Protein AF-0000000074453594 (afdb_homodimer)

Foldseek 3Di:
DDPPPPVPPPDDPPDPPPVPPPVPPPPCPVPPCDPVVVVVLVVLLVLLQQLCVVQVHDVVLSVQLSVLLVVCCVPPNVPPDDSLLLSLLSSVVSCVVVVNDDDNLSSLQSSVCVVCVPDDTDDPDPVSVVSSVSSVVSNVVSVVVVVPCPPCPPPPPPPVVPVVVVD/DPPPPPVPCPPDPPPPPDVPPPVPDPPCPVPVVCVVVVVVLVVLLVLLQQLCVVQVHDVVLSVQLSVLLVVCCVPPNVPPDDSLLLSLLSSVVSCVVVVNDDDNLSSLQSSVCVVCVPDPTDDPDPVSVVSSVSSVVSNVVSVVVVVPCPPPPDDDPPPVVPVVVVD

Nearest PDB structures (foldseek):
  2ivx-assembly2_B  TM=9.321E-01  e=6.350E-06  Homo sapiens
  4or5-assembly1_B  TM=9.165E-01  e=1.309E-05  Homo sapiens
  3tnh-assembly1_B  TM=8.528E-01  e=1.243E-05  Homo sapiens
  6z45-assembly1_B  TM=9.083E-01  e=5.285E-05  Homo sapiens
  3tni-assembly1_B  TM=8.107E-01  e=2.085E-05  Homo sapiens

InterPro domains:
  IPR006671 Cyclin, N-terminal [PF00134] (25-150)
  IPR013763 Cyclin-like domain [SM00385] (46-144)
  IPR036915 Cyclin-like superfamily [SSF47954] (16-150)
  IPR043198 Cyclin/Cyclin-like subunit Ssn8 [PTHR10026] (39-158)
  IPR048055 Cyclin-Q, first cyclin box [cd20534] (44-149)

Organism: Stylophora pistillata (NCBI:txid50429)

Secondary structure (DSSP, 8-state):
---------------SSHHHHTTSS-S-------HHHHHHHHHHHHHHHHHHHHTT--HHHHHHHHHHHHHHIIIIITTTS-HHHHHHHHHHHHHHHTT----HHHHHHHHHHHH-TTS----TTHHHHHHHHHHHHHHHHHHHHHHH---TTS--TTHHHHHHHH-/-----------------TTSSSS-------TTHHHHHHHHHHHHHHHHHHHHHHTT--HHHHHHHHHHHHHHIIIIITTTS-HHHHHHHHHHHHHHHTT----HHHHHHHHHHHH-TTS----TTHHHHHHHHHHHHHHHHHHHHHHH-----S--TTHHHHHHHH-

pLDDT: mean 70.33, std 28.23, range [23.72, 98.44]

Sequence (334 aa):
MDHKVAATSKNLDVDKLDCEEKVKSGPNVKVVKSKTTHKNDTNITKFIMKAGHRLKLPPVTCASACVLYHRLHKQYFQSEHDPNLVATAALYLASKIEESPCKLRDVINVSYRLLHNDRPPLEVGSLYWELHDSVANCELMILRALQFQVTFDSPHKVVGRKMFSYFMDHKVAATSKNLDVDKLDCEEKVKSGPNVKVVKSKTTHKNDTNITKFIMKAGHRLKLPPVTCASACVLYHRLHKQYFQSEHDPNLVATAALYLASKIEESPCKLRDVINVSYRLLHNDRPPLEVGSLYWELHDSVANCELMILRALQFQVTFDSPHKVVGRKMFSYF

Radius of gyration: 26.41 Å; Cα contacts (8 Å, |Δi|>4): 262; chains: 2; bounding box: 47×115×86 Å

Solvent-accessible surface area (backbone atoms only — not comparable to full-atom values): 20054 Å² total; per-residue (Å²): 141,83,79,74,79,77,78,77,87,74,76,90,74,78,78,82,61,69,74,64,58,77,74,52,83,63,75,85,65,62,81,53,85,45,75,58,58,58,45,49,53,49,50,49,43,47,49,46,47,50,43,29,54,76,67,66,48,58,66,62,34,36,29,47,13,43,34,52,33,60,62,41,34,74,74,73,32,73,84,77,50,63,64,66,52,50,43,51,17,26,41,55,50,22,23,60,74,63,70,41,91,75,55,70,68,55,54,52,48,49,48,48,40,73,76,36,71,89,49,78,80,84,55,97,44,74,63,41,54,51,50,50,52,50,31,53,51,43,36,51,50,51,53,52,53,56,72,63,57,66,70,75,67,78,62,71,82,55,61,76,56,53,60,55,64,72,99,137,82,79,72,78,74,78,77,81,77,76,92,75,79,82,81,64,76,82,66,60,80,82,60,87,64,79,83,71,65,79,64,67,58,58,56,54,47,46,51,53,48,51,51,43,47,50,46,46,52,43,27,54,76,66,67,49,58,66,63,35,36,30,47,12,44,34,53,33,59,63,40,35,76,75,73,32,74,84,77,52,60,65,64,52,48,43,52,16,26,42,55,49,23,23,60,75,63,68,43,93,76,56,68,68,56,55,51,49,50,49,49,40,71,77,36,70,89,50,78,79,86,55,95,45,76,63,41,54,52,50,50,50,50,31,53,51,43,35,51,50,50,53,51,53,57,70,62,56,68,70,79,66,83,64,73,86,55,62,76,58,52,60,56,64,72,101

Structure (mmCIF, N/CA/C/O backbone):
data_AF-0000000074453594-model_v1
#
loop_
_entity.id
_entity.type
_entity.pdbx_description
1 polymer 'Cyclin-related protein FAM58A'
#
loop_
_atom_site.group_PDB
_atom_site.id
_atom_site.type_symbol
_atom_site.label_atom_id
_atom_site.label_alt_id
_atom_site.label_comp_id
_atom_site.label_asym_id
_atom_site.label_entity_id
_atom_site.label_seq_id
_atom_site.pdbx_PDB_ins_code
_atom_site.Cartn_x
_atom_site.Cartn_y
_atom_site.Cartn_z
_atom_site.occupancy
_atom_site.B_iso_or_equiv
_atom_site.auth_seq_id
_atom_site.auth_comp_id
_atom_site.auth_asym_id
_atom_site.auth_atom_id
_atom_site.pdbx_PDB_model_num
ATOM 1 N N . MET A 1 1 ? -5.469 40.281 60.75 1 25.75 1 MET A N 1
ATOM 2 C CA . MET A 1 1 ? -4.375 39.312 60.688 1 25.75 1 MET A CA 1
ATOM 3 C C . MET A 1 1 ? -4.531 38.406 59.469 1 25.75 1 MET A C 1
ATOM 5 O O . MET A 1 1 ? -5.438 37.562 59.406 1 25.75 1 MET A O 1
ATOM 9 N N . ASP A 1 2 ? -4.324 38.812 58.219 1 28.12 2 ASP A N 1
ATOM 10 C CA . ASP A 1 2 ? -4.691 38.656 56.812 1 28.12 2 ASP A CA 1
ATOM 11 C C . ASP A 1 2 ? -3.916 37.531 56.156 1 28.12 2 ASP A C 1
ATOM 13 O O . ASP A 1 2 ? -2.688 37.594 56.062 1 28.12 2 ASP A O 1
ATOM 17 N N . HIS A 1 3 ? -4.316 36.25 56.438 1 24.55 3 HIS A N 1
ATOM 18 C CA . HIS A 1 3 ? -3.678 35 56.125 1 24.55 3 HIS A CA 1
ATOM 19 C C . HIS A 1 3 ? -3.547 34.781 54.625 1 24.55 3 HIS A C 1
ATOM 21 O O . HIS A 1 3 ? -4.551 34.625 53.938 1 24.55 3 HIS A O 1
ATOM 27 N N . LYS A 1 4 ? -2.629 35.438 54.031 1 28.25 4 LYS A N 1
ATOM 28 C CA . LYS A 1 4 ? -2.273 35.375 52.625 1 28.25 4 LYS A CA 1
ATOM 29 C C . LYS A 1 4 ? -1.981 33.938 52.188 1 28.25 4 LYS A C 1
ATOM 31 O O . LYS A 1 4 ? -1.075 33.312 52.719 1 28.25 4 LYS A O 1
ATOM 36 N N . VAL A 1 5 ? -2.947 33.156 51.719 1 28.44 5 VAL A N 1
ATOM 37 C CA . VAL A 1 5 ? -2.947 31.781 51.188 1 28.44 5 VAL A CA 1
ATOM 38 C C . VAL A 1 5 ? -1.947 31.656 50.062 1 28.44 5 VAL A C 1
ATOM 40 O O . VAL A 1 5 ? -2.135 32.25 49 1 28.44 5 VAL A O 1
ATOM 43 N N . ALA A 1 6 ? -0.726 31.812 50.188 1 27.98 6 ALA A N 1
ATOM 44 C CA . ALA A 1 6 ? 0.331 31.703 49.188 1 27.98 6 ALA A CA 1
ATOM 45 C C . ALA A 1 6 ? 0.307 30.328 48.531 1 27.98 6 ALA A C 1
ATOM 47 O O . ALA A 1 6 ? 0.637 29.328 49.156 1 27.98 6 ALA A O 1
ATOM 48 N N . ALA A 1 7 ? -0.774 29.938 47.844 1 27.94 7 ALA A N 1
ATOM 49 C CA . ALA A 1 7 ? -0.938 28.672 47.156 1 27.94 7 ALA A CA 1
ATOM 50 C C . ALA A 1 7 ? 0.265 28.375 46.281 1 27.94 7 ALA A C 1
ATOM 52 O O . ALA A 1 7 ? 0.557 29.125 45.344 1 27.94 7 ALA A O 1
ATOM 53 N N . THR A 1 8 ? 1.386 27.828 46.688 1 25.38 8 THR A N 1
ATOM 54 C CA . THR A 1 8 ? 2.641 27.328 46.125 1 25.38 8 THR A CA 1
ATOM 55 C C . THR A 1 8 ? 2.379 26.406 44.938 1 25.38 8 THR A C 1
ATOM 57 O O . THR A 1 8 ? 1.671 25.406 45.062 1 25.38 8 THR A O 1
ATOM 60 N N . SER A 1 9 ? 2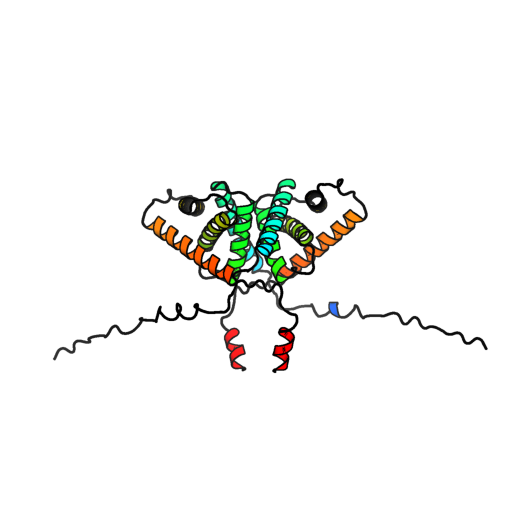.361 26.891 43.719 1 25.44 9 SER A N 1
ATOM 61 C CA . SER A 1 9 ? 2.178 26.312 42.406 1 25.44 9 SER A CA 1
ATOM 62 C C . SER A 1 9 ? 3.174 25.188 42.125 1 25.44 9 SER A C 1
ATOM 64 O O . SER A 1 9 ? 4.246 25.422 41.562 1 25.44 9 SER A O 1
ATOM 66 N N . LYS A 1 10 ? 3.533 24.203 42.938 1 25.14 10 LYS A N 1
ATOM 67 C CA . LYS A 1 10 ? 4.512 23.109 42.938 1 25.14 10 LYS A CA 1
ATOM 68 C C . LYS A 1 10 ? 4.473 22.328 41.625 1 25.14 10 LYS A C 1
ATOM 70 O O . LYS A 1 10 ? 5.387 21.562 41.344 1 25.14 10 LYS A O 1
ATOM 75 N N . ASN A 1 11 ? 3.369 21.859 41.156 1 23.72 11 ASN A N 1
ATOM 76 C CA . ASN A 1 11 ? 3.238 20.453 40.781 1 23.72 11 ASN A CA 1
ATOM 77 C C . ASN A 1 11 ? 4.047 20.156 39.5 1 23.72 11 ASN A C 1
ATOM 79 O O . ASN A 1 11 ? 4.68 19.094 39.406 1 23.72 11 ASN A O 1
ATOM 83 N N . LEU A 1 12 ? 3.688 20.531 38.156 1 25.12 12 LEU A N 1
ATOM 84 C CA . LEU A 1 12 ? 3.623 19.656 37 1 25.12 12 LEU A CA 1
ATOM 85 C C . LEU A 1 12 ? 4.992 19.547 36.344 1 25.12 12 LEU A C 1
ATOM 87 O O . LEU A 1 12 ? 5.176 19.969 35.188 1 25.12 12 LEU A O 1
ATOM 91 N N . ASP A 1 13 ? 6.129 19.719 36.844 1 27.2 13 ASP A N 1
ATOM 92 C CA . ASP A 1 13 ? 7.523 19.672 36.406 1 27.2 13 ASP A CA 1
ATOM 93 C C . ASP A 1 13 ? 7.895 18.281 35.906 1 27.2 13 ASP A C 1
ATOM 95 O O . ASP A 1 13 ? 8.641 17.547 36.531 1 27.2 13 ASP A O 1
ATOM 99 N N . VAL A 1 14 ? 7.016 17.469 35.469 1 28.3 14 VAL A N 1
ATOM 100 C CA . VAL A 1 14 ? 7.375 16.109 35.062 1 28.3 14 VAL A CA 1
ATOM 101 C C . VAL A 1 14 ? 8.562 16.156 34.094 1 28.3 14 VAL A C 1
ATOM 103 O O . VAL A 1 14 ? 8.602 16.984 33.188 1 28.3 14 VAL A O 1
ATOM 106 N N . ASP A 1 15 ? 9.734 15.578 34.344 1 28.08 15 ASP A N 1
ATOM 107 C CA . ASP A 1 15 ? 11.141 15.461 34 1 28.08 15 ASP A CA 1
ATOM 108 C C . ASP A 1 15 ? 11.305 15.078 32.531 1 28.08 15 ASP A C 1
ATOM 110 O O . ASP A 1 15 ? 10.961 13.969 32.125 1 28.08 15 ASP A O 1
ATOM 114 N N . LYS A 1 16 ? 11.312 15.812 31.422 1 29.95 16 LYS A N 1
ATOM 115 C CA . LYS A 1 16 ? 11.789 15.906 30.047 1 29.95 16 LYS A CA 1
ATOM 116 C C . LYS A 1 16 ? 13.141 15.227 29.891 1 29.95 16 LYS A C 1
ATOM 118 O O . LYS A 1 16 ? 13.633 15.062 28.766 1 29.95 16 LYS A O 1
ATOM 123 N N . LEU A 1 17 ? 14.047 15.102 30.891 1 27.55 17 LEU A N 1
ATOM 124 C CA . LEU A 1 17 ? 15.461 14.758 30.891 1 27.55 17 LEU A CA 1
ATOM 125 C C . LEU A 1 17 ? 15.664 13.297 30.5 1 27.55 17 LEU A C 1
ATOM 127 O O . LEU A 1 17 ? 16.641 12.969 29.812 1 27.55 17 LEU A O 1
ATOM 131 N N . ASP A 1 18 ? 14.984 12.43 31.156 1 28.56 18 ASP A N 1
ATOM 132 C CA . ASP A 1 18 ? 15.438 11.039 31.156 1 28.56 18 ASP A CA 1
ATOM 133 C C . ASP A 1 18 ? 15.242 10.391 29.797 1 28.56 18 ASP A C 1
ATOM 135 O O . ASP A 1 18 ? 15.641 9.242 29.578 1 28.56 18 ASP A O 1
ATOM 139 N N . CYS A 1 19 ? 14.359 10.906 29 1 27.52 19 CYS A N 1
ATOM 140 C CA . CYS A 1 19 ? 14.219 10.195 27.734 1 27.52 19 CYS A CA 1
ATOM 141 C C . CYS A 1 19 ? 15.477 10.336 26.875 1 27.52 19 CYS A C 1
ATOM 143 O O . CYS A 1 19 ? 15.633 9.656 25.859 1 27.52 19 CYS A O 1
ATOM 145 N N . GLU A 1 20 ? 16.328 11.359 26.953 1 28.39 20 GLU A N 1
ATOM 146 C CA . GLU A 1 20 ? 17.531 11.609 26.172 1 28.39 20 GLU A CA 1
ATOM 147 C C . GLU A 1 20 ? 18.609 10.562 26.469 1 28.39 20 GLU A C 1
ATOM 149 O O . GLU A 1 20 ? 19.406 10.227 25.609 1 28.39 20 GLU A O 1
ATOM 154 N N . GLU A 1 21 ? 18.891 10.32 27.719 1 27.86 21 GLU A N 1
ATOM 155 C CA . GLU A 1 21 ? 20.125 9.641 28.078 1 27.86 21 GLU A CA 1
ATOM 156 C C . GLU A 1 21 ? 20.156 8.219 27.516 1 27.86 21 GLU A C 1
ATOM 158 O O . GLU A 1 21 ? 21.203 7.75 27.062 1 27.86 21 GLU A O 1
ATOM 163 N N . LYS A 1 22 ? 19.234 7.43 28.016 1 29.28 22 LYS A N 1
ATOM 164 C CA . LYS A 1 22 ? 19.438 6 27.781 1 29.28 22 LYS A CA 1
ATOM 165 C C . LYS A 1 22 ? 19.312 5.652 26.312 1 29.28 22 LYS A C 1
ATOM 167 O O . LYS A 1 22 ? 19.375 4.477 25.938 1 29.28 22 LYS A O 1
ATOM 172 N N . VAL A 1 23 ? 18.766 6.41 25.5 1 32.22 23 VAL A N 1
ATOM 173 C CA . VAL A 1 23 ? 18.766 6.094 24.078 1 32.22 23 VAL A CA 1
ATOM 174 C C . VAL A 1 23 ? 20.203 6.191 23.547 1 32.22 23 VAL A C 1
ATOM 176 O O . VAL A 1 23 ? 20.406 6.203 22.328 1 32.22 23 VAL A O 1
ATOM 179 N N . LYS A 1 24 ? 21.203 6.508 24.312 1 28.67 24 LYS A N 1
ATOM 180 C CA . LYS A 1 24 ? 22.625 6.555 23.938 1 28.67 24 LYS A CA 1
ATOM 181 C C . LYS A 1 24 ? 23.062 5.234 23.312 1 28.67 24 LYS A C 1
ATOM 183 O O . LYS A 1 24 ? 22.25 4.332 23.109 1 28.67 24 LYS A O 1
ATOM 188 N N . SER A 1 25 ? 24.062 4.387 24.094 1 29.47 25 SER A N 1
ATOM 189 C CA . SER A 1 25 ? 25.062 3.434 23.62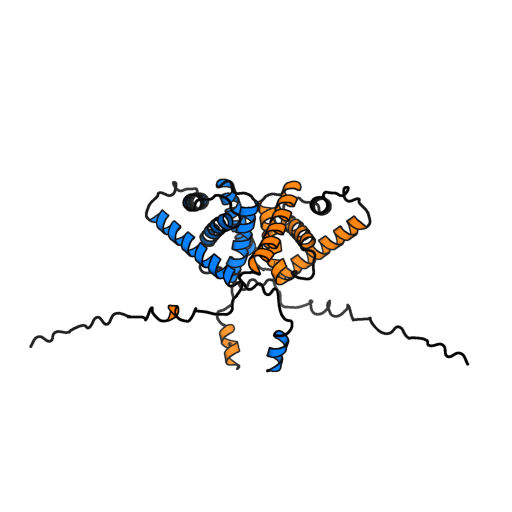5 1 29.47 25 SER A CA 1
ATOM 190 C C . SER A 1 25 ? 24.406 2.17 23.078 1 29.47 25 SER A C 1
ATOM 192 O O . SER A 1 25 ? 25.016 1.1 23.078 1 29.47 25 SER A O 1
ATOM 194 N N . GLY A 1 26 ? 23.234 2.012 23.094 1 30.27 26 GLY A N 1
ATOM 195 C CA . GLY A 1 26 ? 22.891 0.617 22.859 1 30.27 26 GLY A CA 1
ATOM 196 C C . GLY A 1 26 ? 23.578 0.026 21.641 1 30.27 26 GLY A C 1
ATOM 197 O O . GLY A 1 26 ? 24.141 0.755 20.828 1 30.27 26 GLY A O 1
ATOM 198 N N . PRO A 1 27 ? 23.766 -1.433 21.703 1 30.08 27 PRO A N 1
ATOM 199 C CA . PRO A 1 27 ? 24.578 -2.098 20.672 1 30.08 27 PRO A CA 1
ATOM 200 C C . PRO A 1 27 ? 24.438 -1.445 19.297 1 30.08 27 PRO A C 1
ATOM 202 O O . PRO A 1 27 ? 23.469 -0.738 19.031 1 30.08 27 PRO A O 1
ATOM 205 N N . ASN A 1 28 ? 25.609 -1.413 18.547 1 30.91 28 ASN A N 1
ATOM 206 C CA . ASN A 1 28 ? 25.844 -1.112 17.141 1 30.91 28 ASN A CA 1
ATOM 207 C C . ASN A 1 28 ? 24.609 -1.437 16.297 1 30.91 28 ASN A C 1
ATOM 209 O O . ASN A 1 28 ? 24.406 -2.588 15.906 1 30.91 28 ASN A O 1
ATOM 213 N N . VAL A 1 29 ? 23.516 -1.114 16.875 1 30.86 29 VAL A N 1
ATOM 214 C CA . VAL A 1 29 ? 22.375 -1.429 16.016 1 30.86 29 VAL A CA 1
ATOM 215 C C . VAL A 1 29 ? 22.656 -0.941 14.594 1 30.86 29 VAL A C 1
ATOM 217 O O . VAL A 1 29 ? 22.656 0.265 14.336 1 30.86 29 VAL A O 1
ATOM 220 N N . LYS A 1 30 ? 23.75 -1.406 14.078 1 32.53 30 LYS A N 1
ATOM 221 C CA . LYS A 1 30 ? 23.906 -1.2 12.641 1 32.53 30 LYS A CA 1
ATOM 222 C C . LYS A 1 30 ? 22.547 -1.093 11.953 1 32.53 30 LYS A C 1
ATOM 224 O O . LYS A 1 30 ? 21.75 -2.031 11.992 1 32.53 30 LYS A O 1
ATOM 229 N N . VAL A 1 31 ? 21.781 -0.078 12.156 1 35.16 31 VAL A N 1
ATOM 230 C CA . VAL A 1 31 ? 20.734 0.366 11.234 1 35.16 31 VAL A CA 1
ATOM 231 C C . VAL A 1 31 ? 20.984 -0.234 9.852 1 35.16 31 VAL A C 1
ATOM 233 O O . VAL A 1 31 ? 21.516 0.437 8.961 1 35.16 31 VAL A O 1
ATOM 236 N N . VAL A 1 32 ? 21.734 -1.238 9.875 1 33.12 32 VAL A N 1
ATOM 237 C CA . VAL A 1 32 ? 21.953 -2.031 8.664 1 33.12 32 VAL A CA 1
ATOM 238 C C . VAL A 1 32 ? 20.609 -2.504 8.117 1 33.12 32 VAL A C 1
ATOM 240 O O . VAL A 1 32 ? 20.5 -3.611 7.59 1 33.12 32 VAL A O 1
ATOM 243 N N . LYS A 1 33 ? 19.609 -2.51 8.953 1 41.34 33 LYS A N 1
ATOM 244 C CA . LYS A 1 33 ? 18.312 -3.025 8.523 1 41.34 33 LYS A CA 1
ATOM 245 C C . LYS A 1 33 ? 18.047 -2.695 7.055 1 41.34 33 LYS A C 1
ATOM 247 O O . LYS A 1 33 ? 17.969 -1.523 6.68 1 41.34 33 LYS A O 1
ATOM 252 N N . SER A 1 34 ? 18.484 -3.641 5.969 1 45.31 34 SER A N 1
ATOM 253 C CA . SER A 1 34 ? 19.344 -4.129 4.887 1 45.31 34 SER A CA 1
ATOM 254 C C . SER A 1 34 ? 18.875 -3.6 3.535 1 45.31 34 SER A C 1
ATOM 256 O O . SER A 1 34 ? 17.672 -3.494 3.283 1 45.31 34 SER A O 1
ATOM 258 N N . LYS A 1 35 ? 19.266 -2.633 3.002 1 51.09 35 LYS A N 1
ATOM 259 C CA . LYS A 1 35 ? 19.156 -2.217 1.607 1 51.09 35 LYS A CA 1
ATOM 260 C C . LYS A 1 35 ? 18.516 -3.307 0.756 1 51.09 35 LYS A C 1
ATOM 262 O O . LYS A 1 35 ? 17.734 -3.012 -0.154 1 51.09 35 LYS A O 1
ATOM 267 N N . THR A 1 36 ? 18.641 -4.52 1.363 1 57.81 36 THR A N 1
ATOM 268 C CA . THR A 1 36 ? 18.156 -5.617 0.533 1 57.81 36 THR A CA 1
ATOM 269 C C . THR A 1 36 ? 16.656 -5.828 0.72 1 57.81 36 THR A C 1
ATOM 271 O O . THR A 1 36 ? 15.938 -6.059 -0.25 1 57.81 36 THR A O 1
ATOM 274 N N . THR A 1 37 ? 16.172 -5.684 1.998 1 63.31 37 THR A N 1
ATOM 275 C CA . THR A 1 37 ? 14.742 -5.898 2.223 1 63.31 37 THR A CA 1
ATOM 276 C C . THR A 1 37 ? 13.922 -4.781 1.588 1 63.31 37 THR A C 1
ATOM 278 O O . THR A 1 37 ? 12.898 -5.039 0.953 1 63.31 37 THR A O 1
ATOM 281 N N . HIS A 1 38 ? 14.422 -3.633 1.82 1 67.44 38 HIS A N 1
ATOM 282 C CA . HIS A 1 38 ? 13.727 -2.51 1.205 1 67.44 38 HIS A CA 1
ATOM 283 C C . HIS A 1 38 ? 13.742 -2.617 -0.316 1 67.44 38 HIS A C 1
ATOM 285 O O . HIS A 1 38 ? 12.75 -2.301 -0.976 1 67.44 38 HIS A O 1
ATOM 291 N N . LYS A 1 39 ? 14.812 -3.152 -0.774 1 72.31 39 LYS A N 1
ATOM 292 C CA . LYS A 1 39 ? 14.914 -3.322 -2.221 1 72.31 39 LYS A CA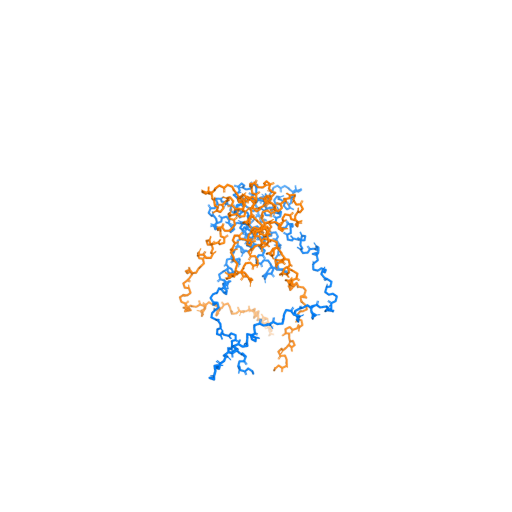 1
ATOM 293 C C . LYS A 1 39 ? 13.922 -4.363 -2.723 1 72.31 39 LYS A C 1
ATOM 295 O O . LYS A 1 39 ? 13.289 -4.176 -3.768 1 72.31 39 LYS A O 1
ATOM 300 N N . ASN A 1 40 ? 13.781 -5.395 -1.915 1 77 40 ASN A N 1
ATOM 301 C CA . ASN A 1 40 ? 12.828 -6.43 -2.299 1 77 40 ASN A CA 1
ATOM 302 C C . ASN A 1 40 ? 11.391 -5.91 -2.252 1 77 40 ASN A C 1
ATOM 304 O O . ASN A 1 40 ? 10.602 -6.176 -3.16 1 77 40 ASN A O 1
ATOM 308 N N . ASP A 1 41 ? 11.148 -5.137 -1.215 1 81.38 41 ASP A N 1
ATOM 309 C CA . ASP A 1 41 ? 9.82 -4.562 -1.071 1 81.38 41 ASP A CA 1
ATOM 310 C C . ASP A 1 41 ? 9.5 -3.615 -2.227 1 81.38 41 ASP A C 1
ATOM 312 O O . ASP A 1 41 ? 8.391 -3.639 -2.768 1 81.38 41 ASP A O 1
ATOM 316 N N . THR A 1 42 ? 10.531 -2.92 -2.584 1 86.19 42 THR A N 1
ATOM 317 C CA . THR A 1 42 ? 10.344 -1.984 -3.686 1 86.19 42 THR A CA 1
ATOM 318 C C . THR A 1 42 ? 10.133 -2.732 -5 1 86.19 42 THR A C 1
ATOM 320 O O . THR A 1 42 ? 9.305 -2.332 -5.824 1 86.19 42 THR A O 1
ATOM 323 N N . ASN A 1 43 ? 10.852 -3.793 -5.156 1 91.81 43 ASN A N 1
ATOM 324 C CA . ASN A 1 43 ? 10.719 -4.582 -6.375 1 91.81 43 ASN A CA 1
ATOM 325 C C . ASN A 1 43 ? 9.32 -5.18 -6.504 1 91.81 43 ASN A C 1
ATOM 327 O O . ASN A 1 43 ? 8.75 -5.191 -7.594 1 91.81 43 ASN A O 1
ATOM 331 N N . ILE A 1 44 ? 8.805 -5.59 -5.422 1 94.25 44 ILE A N 1
ATOM 332 C CA . ILE A 1 44 ? 7.473 -6.184 -5.441 1 94.25 44 ILE A CA 1
ATOM 333 C C . ILE A 1 44 ? 6.43 -5.102 -5.707 1 94.25 44 ILE A C 1
ATOM 335 O O . ILE A 1 44 ? 5.484 -5.316 -6.473 1 94.25 44 ILE A O 1
ATOM 339 N N . THR A 1 45 ? 6.617 -3.994 -5.113 1 95.5 45 THR A N 1
ATOM 340 C CA . THR A 1 45 ? 5.711 -2.877 -5.359 1 95.5 45 THR A CA 1
ATOM 341 C C . THR A 1 45 ? 5.711 -2.496 -6.836 1 95.5 45 THR A C 1
ATOM 343 O O . THR A 1 45 ? 4.648 -2.318 -7.434 1 95.5 45 THR A O 1
ATOM 346 N N . LYS A 1 46 ? 6.855 -2.412 -7.395 1 96.12 46 LYS A N 1
ATOM 347 C CA . LYS A 1 46 ? 6.969 -2.09 -8.812 1 96.12 46 LYS A CA 1
ATOM 348 C C . LYS A 1 46 ? 6.305 -3.16 -9.672 1 96.12 46 LYS A C 1
ATOM 350 O O . LYS A 1 46 ? 5.648 -2.844 -10.672 1 96.12 46 LYS A O 1
ATOM 355 N N . PHE A 1 47 ? 6.523 -4.387 -9.281 1 97.19 47 PHE A N 1
ATOM 356 C CA . PHE A 1 47 ? 5.91 -5.508 -9.977 1 97.19 47 PHE A CA 1
ATOM 357 C C . PHE A 1 47 ? 4.391 -5.383 -9.969 1 97.19 47 PHE A C 1
ATOM 359 O O . PHE A 1 47 ? 3.748 -5.484 -11.016 1 97.19 47 PHE A O 1
ATOM 366 N N . ILE A 1 48 ? 3.791 -5.105 -8.82 1 98.44 48 ILE A N 1
ATOM 367 C CA . ILE A 1 48 ? 2.344 -4.996 -8.672 1 98.44 48 ILE A CA 1
ATOM 368 C C . ILE A 1 48 ? 1.831 -3.811 -9.484 1 98.44 48 ILE A C 1
ATOM 370 O O . ILE A 1 48 ? 0.824 -3.924 -10.188 1 98.44 48 ILE A O 1
ATOM 374 N N . MET A 1 49 ? 2.57 -2.756 -9.398 1 97.69 49 MET A N 1
ATOM 375 C CA . MET A 1 49 ? 2.145 -1.549 -10.102 1 97.69 49 MET A CA 1
ATOM 376 C C . MET A 1 49 ? 2.193 -1.757 -11.609 1 97.69 49 MET A C 1
ATOM 378 O O . MET A 1 49 ? 1.284 -1.334 -12.328 1 97.69 49 MET A O 1
ATOM 382 N N . LYS A 1 50 ? 3.197 -2.396 -12.117 1 97.44 50 LYS A N 1
ATOM 383 C CA . LYS A 1 50 ? 3.324 -2.686 -13.539 1 97.44 50 LYS A CA 1
ATOM 384 C C . LYS A 1 50 ? 2.229 -3.641 -14.008 1 97.44 50 LYS A C 1
ATOM 386 O O . LYS A 1 50 ? 1.604 -3.418 -15.047 1 97.44 50 LYS A O 1
ATOM 391 N N . ALA A 1 51 ? 2.025 -4.664 -13.281 1 98.25 51 ALA A N 1
ATOM 392 C CA . ALA A 1 51 ? 0.986 -5.633 -13.617 1 98.25 51 ALA A CA 1
ATOM 393 C C . ALA A 1 51 ? -0.39 -4.977 -13.648 1 98.25 51 ALA A C 1
ATOM 395 O O . ALA A 1 51 ? -1.153 -5.164 -14.602 1 98.25 51 ALA A O 1
ATOM 396 N N . GLY A 1 52 ? -0.677 -4.254 -12.57 1 98.25 52 GLY A N 1
ATOM 397 C CA . GLY A 1 52 ? -1.947 -3.547 -12.516 1 98.25 52 GLY A CA 1
ATOM 398 C C . GLY A 1 52 ? -2.152 -2.594 -13.68 1 98.25 52 GLY A C 1
ATOM 399 O O . GLY A 1 52 ? -3.26 -2.479 -14.203 1 98.25 52 GLY A O 1
ATOM 400 N N . HIS A 1 53 ? -1.093 -1.918 -13.969 1 97.25 53 HIS A N 1
ATOM 401 C CA . HIS A 1 53 ? -1.148 -1 -15.102 1 97.25 53 HIS A CA 1
ATOM 402 C C . HIS A 1 53 ? -1.481 -1.739 -16.391 1 97.25 53 HIS A C 1
ATOM 404 O O . HIS A 1 53 ? -2.326 -1.288 -17.172 1 97.25 53 HIS A O 1
ATOM 410 N N . ARG A 1 54 ? -0.89 -2.844 -16.688 1 97.12 54 ARG A N 1
ATOM 411 C CA . ARG A 1 54 ? -1.131 -3.641 -17.891 1 97.12 54 ARG A CA 1
ATOM 412 C C . ARG A 1 54 ? -2.549 -4.199 -17.906 1 97.12 54 ARG A C 1
ATOM 414 O O . ARG A 1 54 ? -3.141 -4.387 -18.969 1 97.12 54 ARG A O 1
ATOM 421 N N . LEU A 1 55 ? -3.102 -4.465 -16.781 1 97.94 55 LEU A N 1
ATOM 422 C CA . LEU A 1 55 ? -4.453 -5 -16.641 1 97.94 55 LEU A CA 1
ATOM 423 C C . LEU A 1 55 ? -5.484 -3.879 -16.641 1 97.94 55 LEU A C 1
ATOM 425 O O . LEU A 1 55 ? -6.688 -4.137 -16.562 1 97.94 55 LEU A O 1
ATOM 429 N N . LYS A 1 56 ? -4.996 -2.607 -16.672 1 97.44 56 LYS A N 1
ATOM 430 C CA . LYS A 1 56 ? -5.832 -1.409 -16.672 1 97.44 56 LYS A CA 1
ATOM 431 C C . LYS A 1 56 ? -6.672 -1.32 -15.406 1 97.44 56 LYS A C 1
ATOM 433 O O . LYS A 1 56 ? -7.84 -0.928 -15.453 1 97.44 56 LYS A O 1
ATOM 438 N N . LEU A 1 57 ? -6.102 -1.685 -14.352 1 97.5 57 LEU A N 1
ATOM 439 C CA . LEU A 1 57 ? -6.785 -1.582 -13.062 1 97.5 57 LEU A CA 1
ATOM 440 C C . LEU A 1 57 ? -6.641 -0.18 -12.484 1 97.5 57 LEU A C 1
ATOM 442 O O . LEU A 1 57 ? -5.613 0.476 -12.68 1 97.5 57 LEU A O 1
ATOM 446 N N . PRO A 1 58 ? -7.66 0.231 -11.734 1 95.69 58 PRO A N 1
ATOM 447 C CA . PRO A 1 58 ? -7.527 1.525 -11.062 1 95.69 58 PRO A CA 1
ATOM 448 C C . PRO A 1 58 ? -6.344 1.572 -10.102 1 95.69 58 PRO A C 1
ATOM 450 O O . PRO A 1 58 ? -6.031 0.571 -9.453 1 95.69 58 PRO A O 1
ATOM 453 N N . PRO A 1 59 ? -5.723 2.701 -9.992 1 94.88 59 PRO A N 1
ATOM 454 C CA . PRO A 1 59 ? -4.566 2.834 -9.109 1 94.88 59 PRO A CA 1
ATOM 455 C C . PRO A 1 59 ? -4.883 2.447 -7.664 1 94.88 59 PRO A C 1
ATOM 457 O O . PRO A 1 59 ? -4.027 1.897 -6.965 1 94.88 59 PRO A O 1
ATOM 460 N N . VAL A 1 60 ? -6.09 2.764 -7.262 1 94 60 VAL A N 1
ATOM 461 C CA . VAL A 1 60 ? -6.488 2.436 -5.895 1 94 60 VAL A CA 1
ATOM 462 C C . VAL A 1 60 ? -6.422 0.926 -5.684 1 94 60 VAL A C 1
ATOM 464 O O . VAL A 1 60 ? -6.027 0.459 -4.613 1 94 60 VAL A O 1
ATOM 467 N N . THR A 1 61 ? -6.82 0.172 -6.652 1 96.44 61 THR A N 1
ATOM 468 C CA . THR A 1 61 ? -6.766 -1.284 -6.582 1 96.44 61 THR A CA 1
ATOM 469 C C . THR A 1 61 ? -5.324 -1.769 -6.465 1 96.44 61 THR A C 1
ATOM 471 O O . THR A 1 61 ? -5.027 -2.66 -5.664 1 96.44 61 THR A O 1
ATOM 474 N N . CYS A 1 62 ? -4.414 -1.159 -7.223 1 98.06 62 CYS A N 1
ATOM 475 C CA . CYS A 1 62 ? -3 -1.512 -7.18 1 98.06 62 CYS A CA 1
ATOM 476 C C . CYS A 1 62 ? -2.393 -1.171 -5.824 1 98.06 62 CYS A C 1
ATOM 478 O O . CYS A 1 62 ? -1.644 -1.968 -5.254 1 98.06 62 CYS A O 1
ATOM 480 N N . ALA A 1 63 ? -2.785 -0.011 -5.34 1 96.5 63 ALA A N 1
ATOM 481 C CA . ALA A 1 63 ? -2.312 0.395 -4.02 1 96.5 63 ALA A CA 1
ATOM 482 C C . ALA A 1 63 ? -2.801 -0.569 -2.941 1 96.5 63 ALA A C 1
ATOM 484 O O . ALA A 1 63 ? -2.039 -0.948 -2.049 1 96.5 63 ALA A O 1
ATOM 485 N N . SER A 1 64 ? -4.055 -0.977 -3.027 1 94.81 64 SER A N 1
ATOM 486 C CA . SER A 1 64 ? -4.613 -1.948 -2.094 1 94.81 64 SER A CA 1
ATOM 487 C C . SER A 1 64 ? -3.859 -3.273 -2.154 1 94.81 64 SER A C 1
ATOM 489 O O . SER A 1 64 ? -3.621 -3.906 -1.123 1 94.81 64 SER A O 1
ATOM 491 N N . ALA A 1 65 ? -3.506 -3.689 -3.324 1 96.81 65 ALA A N 1
ATOM 492 C CA . ALA A 1 65 ? -2.74 -4.922 -3.498 1 96.81 65 ALA A CA 1
ATOM 493 C C . ALA A 1 65 ? -1.391 -4.832 -2.795 1 96.81 65 ALA A C 1
ATOM 495 O O . ALA A 1 65 ? -0.961 -5.781 -2.139 1 96.81 65 ALA A O 1
ATOM 496 N N . CYS A 1 66 ? -0.743 -3.713 -2.951 1 96.12 66 CYS A N 1
ATOM 497 C CA . CYS A 1 66 ? 0.544 -3.5 -2.297 1 96.12 66 CYS A CA 1
ATOM 498 C C . CYS A 1 66 ? 0.405 -3.58 -0.782 1 96.12 66 CYS A C 1
ATOM 500 O O . CYS A 1 66 ? 1.218 -4.219 -0.113 1 96.12 66 CYS A O 1
ATOM 502 N N . VAL A 1 67 ? -0.613 -2.982 -0.292 1 91.94 67 VAL A N 1
ATOM 503 C CA . VAL A 1 67 ? -0.844 -2.992 1.148 1 91.94 67 VAL A CA 1
ATOM 504 C C . VAL A 1 67 ? -1.078 -4.422 1.626 1 91.94 67 VAL A C 1
ATOM 506 O O . VAL A 1 67 ? -0.497 -4.855 2.625 1 91.94 67 VAL A O 1
ATOM 509 N N . LEU A 1 68 ? -1.899 -5.133 0.932 1 90.88 68 LEU A N 1
ATOM 510 C CA . LEU A 1 68 ? -2.191 -6.523 1.271 1 90.88 68 LEU A CA 1
ATOM 511 C C . LEU A 1 68 ? -0.917 -7.359 1.277 1 90.88 68 LEU A C 1
ATOM 513 O O . LEU A 1 68 ? -0.67 -8.117 2.221 1 90.88 68 LEU A O 1
ATOM 517 N N . TYR A 1 69 ? -0.138 -7.234 0.305 1 93.12 69 TYR A N 1
ATOM 518 C CA . TYR A 1 69 ? 1.097 -8 0.171 1 93.12 69 TYR A CA 1
ATOM 519 C C . TYR A 1 69 ? 2.039 -7.723 1.337 1 93.12 69 TYR A C 1
ATOM 521 O O . TYR A 1 69 ? 2.52 -8.656 1.988 1 93.12 69 TYR A O 1
ATOM 529 N N . HIS A 1 70 ? 2.285 -6.484 1.601 1 87.06 70 HIS A N 1
ATOM 530 C CA . HIS A 1 70 ? 3.295 -6.117 2.584 1 87.06 70 HIS A CA 1
ATOM 531 C C . HIS A 1 70 ? 2.828 -6.434 4 1 87.06 70 HIS A C 1
ATOM 533 O O . HIS A 1 70 ? 3.639 -6.766 4.867 1 87.06 70 HIS A O 1
ATOM 539 N N . ARG A 1 71 ? 1.638 -6.355 4.168 1 82.12 71 ARG A N 1
ATOM 540 C CA . ARG A 1 71 ? 1.091 -6.734 5.469 1 82.12 71 ARG A CA 1
ATOM 541 C C . ARG A 1 71 ? 1.292 -8.227 5.73 1 82.12 71 ARG A C 1
ATOM 543 O O . ARG A 1 71 ? 1.597 -8.625 6.855 1 82.12 71 ARG A O 1
ATOM 550 N N . LEU A 1 72 ? 1.157 -8.977 4.777 1 80.88 72 LEU A N 1
ATOM 551 C CA . LEU A 1 72 ? 1.118 -10.422 4.98 1 80.88 72 LEU A CA 1
ATOM 552 C C . LEU A 1 72 ? 2.486 -11.047 4.723 1 80.88 72 LEU A C 1
ATOM 554 O O . LEU A 1 72 ? 2.814 -12.086 5.293 1 80.88 72 LEU A O 1
ATOM 558 N N . HIS A 1 73 ? 3.184 -10.516 3.83 1 76.69 73 HIS A N 1
ATOM 559 C CA . HIS A 1 73 ? 4.473 -11.078 3.455 1 76.69 73 HIS A CA 1
ATOM 560 C C . HIS A 1 73 ? 5.426 -11.117 4.645 1 76.69 73 HIS A C 1
ATOM 562 O O . HIS A 1 73 ? 6.109 -12.125 4.867 1 76.69 73 HIS A O 1
ATOM 568 N N . LYS A 1 74 ? 5.477 -10.125 5.426 1 67 74 LYS A N 1
ATOM 569 C CA . LYS A 1 74 ? 6.391 -10.047 6.562 1 67 74 LYS A CA 1
ATOM 570 C C . LYS A 1 74 ? 5.945 -10.977 7.688 1 67 74 LYS A C 1
ATOM 572 O O . LYS A 1 74 ? 6.777 -11.555 8.383 1 67 74 LYS A O 1
ATOM 577 N N . GLN A 1 75 ? 4.723 -11.219 7.797 1 69.12 75 GLN A N 1
ATOM 578 C CA . GLN A 1 75 ? 4.188 -11.969 8.922 1 69.12 75 GLN A CA 1
ATOM 579 C C . GLN A 1 75 ? 4.074 -13.453 8.586 1 69.12 75 GLN A C 1
ATOM 581 O O . GLN A 1 75 ? 4.336 -14.312 9.43 1 69.12 75 GLN A O 1
ATOM 586 N N . TYR A 1 76 ? 3.752 -13.664 7.332 1 68.81 76 TYR A N 1
ATOM 587 C CA . TYR A 1 76 ? 3.312 -15.039 7.105 1 68.81 76 TYR A CA 1
ATOM 588 C C . TYR A 1 76 ? 4.125 -15.688 5.992 1 68.81 76 TYR A C 1
ATOM 590 O O . TYR A 1 76 ? 4.219 -16.922 5.922 1 68.81 76 TYR A O 1
ATOM 598 N N . PHE A 1 77 ? 4.727 -14.945 5.098 1 61.72 77 PHE A N 1
ATOM 599 C CA . PHE A 1 77 ? 5.191 -15.57 3.867 1 61.72 77 PHE A CA 1
ATOM 600 C C . PHE A 1 77 ? 6.691 -15.367 3.693 1 61.72 77 PHE A C 1
ATOM 602 O O . PHE A 1 77 ? 7.277 -15.828 2.707 1 61.72 77 PHE A O 1
ATOM 609 N N . GLN A 1 78 ? 7.426 -14.891 4.516 1 63.06 78 GLN A N 1
ATOM 610 C CA . GLN A 1 78 ? 8.812 -14.492 4.309 1 63.06 78 GLN A CA 1
ATOM 611 C C . GLN A 1 78 ? 9.641 -15.648 3.758 1 63.06 78 GLN A C 1
ATOM 613 O O . GLN A 1 78 ? 10.508 -15.445 2.902 1 63.06 78 GLN A O 1
ATOM 618 N N . SER A 1 79 ? 9.391 -16.781 4.125 1 62.81 79 SER A N 1
ATOM 619 C CA . SER A 1 79 ? 10.359 -17.812 3.758 1 62.81 79 SER A CA 1
ATOM 620 C C . SER A 1 79 ? 9.703 -18.938 2.969 1 62.81 79 SER A C 1
ATOM 622 O O . SER A 1 79 ? 10.391 -19.75 2.352 1 62.81 79 SER A O 1
ATOM 624 N N . GLU A 1 80 ? 8.516 -18.828 2.643 1 67 80 GLU A N 1
ATOM 625 C CA . GLU A 1 80 ? 7.898 -20.078 2.209 1 67 80 GLU A CA 1
ATOM 626 C C . GLU A 1 80 ? 7.348 -19.969 0.792 1 67 80 GLU A C 1
ATOM 628 O O . GLU A 1 80 ? 7.289 -20.953 0.059 1 67 80 GLU A O 1
ATOM 633 N N . HIS A 1 81 ? 7.082 -18.797 0.43 1 78.81 81 HIS A N 1
ATOM 634 C CA . HIS A 1 81 ? 6.418 -18.641 -0.859 1 78.81 81 HIS A CA 1
ATOM 635 C C . HIS A 1 81 ? 7.168 -17.672 -1.754 1 78.81 81 HIS A C 1
ATOM 637 O O . HIS A 1 81 ? 7.875 -16.781 -1.26 1 78.81 81 HIS A O 1
ATOM 643 N N . ASP A 1 82 ? 7.133 -18.016 -3.072 1 87.94 82 ASP A N 1
ATOM 644 C CA . ASP A 1 82 ? 7.633 -17.062 -4.047 1 87.94 82 ASP A CA 1
ATOM 645 C C . ASP A 1 82 ? 6.926 -15.711 -3.902 1 87.94 82 ASP A C 1
ATOM 647 O O . ASP A 1 82 ? 5.699 -15.633 -3.99 1 87.94 82 ASP A O 1
ATOM 651 N N . PRO A 1 83 ? 7.691 -14.695 -3.666 1 91.12 83 PRO A N 1
ATOM 652 C CA . PRO A 1 83 ? 7.102 -13.375 -3.455 1 91.12 83 PRO A CA 1
ATOM 653 C C . PRO A 1 83 ? 6.219 -12.93 -4.621 1 91.12 83 PRO A C 1
ATOM 655 O O . PRO A 1 83 ? 5.191 -12.281 -4.406 1 91.12 83 PRO A O 1
ATOM 658 N N . ASN A 1 84 ? 6.609 -13.297 -5.848 1 93.56 84 ASN A N 1
ATOM 659 C CA . ASN A 1 84 ? 5.84 -12.875 -7.016 1 93.56 84 ASN A CA 1
ATOM 660 C C . ASN A 1 84 ? 4.504 -13.609 -7.098 1 93.56 84 ASN A C 1
ATOM 662 O O . ASN A 1 84 ? 3.514 -13.055 -7.578 1 93.56 84 ASN A O 1
ATOM 666 N N . LEU A 1 85 ? 4.504 -14.797 -6.656 1 93.81 85 LEU A N 1
ATOM 667 C CA . LEU A 1 85 ? 3.26 -15.555 -6.621 1 93.81 85 LEU A CA 1
ATOM 668 C C . LEU A 1 85 ? 2.279 -14.938 -5.629 1 93.81 85 LEU A C 1
ATOM 670 O O . LEU A 1 85 ? 1.098 -14.766 -5.938 1 93.81 85 LEU A O 1
ATOM 674 N N . VAL A 1 86 ? 2.766 -14.617 -4.477 1 94.56 86 VAL A N 1
ATOM 675 C CA . VAL A 1 86 ? 1.938 -13.992 -3.449 1 94.56 86 VAL A CA 1
ATOM 676 C C . VAL A 1 86 ? 1.443 -12.633 -3.934 1 94.56 86 VAL A C 1
ATOM 678 O O . VAL A 1 86 ? 0.282 -12.281 -3.725 1 94.56 86 VAL A O 1
ATOM 681 N N . ALA A 1 87 ? 2.373 -11.922 -4.602 1 96.81 87 ALA A N 1
ATOM 682 C CA . ALA A 1 87 ? 2.012 -10.617 -5.145 1 96.81 87 ALA A CA 1
ATOM 683 C C . ALA A 1 87 ? 0.9 -10.742 -6.18 1 96.81 87 ALA A C 1
ATOM 685 O O . ALA A 1 87 ? -0.033 -9.938 -6.203 1 96.81 87 ALA A O 1
ATOM 686 N N . THR A 1 88 ? 0.987 -11.742 -7.004 1 97.75 88 THR A N 1
ATOM 687 C CA . THR A 1 88 ? -0.023 -12 -8.023 1 97.75 88 THR A CA 1
ATOM 688 C C . THR A 1 88 ? -1.374 -12.305 -7.379 1 97.75 88 THR A C 1
ATOM 690 O O . THR A 1 88 ? -2.396 -11.742 -7.781 1 97.75 88 THR A O 1
ATOM 693 N N . ALA A 1 89 ? -1.354 -13.133 -6.375 1 97 89 ALA A N 1
ATOM 694 C CA . ALA A 1 89 ? -2.576 -13.484 -5.656 1 97 89 ALA A CA 1
ATOM 695 C C . ALA A 1 89 ? -3.16 -12.258 -4.949 1 97 89 ALA A C 1
ATOM 697 O O . ALA A 1 89 ? -4.379 -12.062 -4.941 1 97 89 ALA A O 1
ATOM 698 N N . ALA A 1 90 ? -2.309 -11.477 -4.391 1 96.5 90 ALA A N 1
ATOM 699 C CA . ALA A 1 90 ? -2.742 -10.258 -3.711 1 96.5 90 ALA A CA 1
ATOM 700 C C . ALA A 1 90 ? -3.414 -9.297 -4.684 1 96.5 90 ALA A C 1
ATOM 702 O O . ALA A 1 90 ? -4.422 -8.672 -4.352 1 96.5 90 ALA A O 1
ATOM 703 N N . LEU A 1 91 ? -2.85 -9.148 -5.848 1 98.06 91 LEU A N 1
ATOM 704 C CA . LEU A 1 91 ? -3.42 -8.281 -6.875 1 98.06 91 LEU A CA 1
ATOM 705 C C . LEU A 1 91 ? -4.805 -8.766 -7.289 1 98.06 91 LEU A C 1
ATOM 707 O O . LEU A 1 91 ? -5.742 -7.973 -7.395 1 98.06 91 LEU A O 1
ATOM 711 N N . TYR A 1 92 ? -4.91 -10.062 -7.477 1 98.31 92 TYR A N 1
ATOM 712 C CA . TYR A 1 92 ? -6.199 -10.633 -7.844 1 98.31 92 TYR A CA 1
ATOM 713 C C . TYR A 1 92 ? -7.23 -10.414 -6.742 1 98.31 92 TYR A C 1
ATOM 715 O O . TYR A 1 92 ? -8.359 -10 -7.012 1 98.31 92 TYR A O 1
ATOM 723 N N . LEU A 1 93 ? -6.848 -10.648 -5.551 1 96.38 93 LEU A N 1
ATOM 724 C CA . LEU A 1 93 ? -7.746 -10.469 -4.418 1 96.38 93 LEU A CA 1
ATOM 725 C C . LEU A 1 93 ? -8.164 -9.008 -4.277 1 96.38 93 LEU A C 1
ATOM 727 O O . LEU A 1 93 ? -9.328 -8.711 -4.016 1 96.38 93 LEU A O 1
ATOM 731 N N . ALA A 1 94 ? -7.164 -8.117 -4.422 1 95.56 94 ALA A N 1
ATOM 732 C CA . ALA A 1 94 ? -7.461 -6.691 -4.332 1 95.56 94 ALA A CA 1
ATOM 733 C C . ALA A 1 94 ? -8.484 -6.277 -5.383 1 95.56 94 ALA A C 1
ATOM 735 O O . ALA A 1 94 ? -9.336 -5.418 -5.129 1 95.56 94 ALA A O 1
ATOM 736 N N . SER A 1 95 ? -8.391 -6.844 -6.535 1 97 95 SER A N 1
ATOM 737 C CA . SER A 1 95 ? -9.352 -6.523 -7.586 1 97 95 SER A CA 1
ATOM 738 C C . SER A 1 95 ? -10.766 -6.918 -7.184 1 97 95 SER A C 1
ATOM 740 O O . SER A 1 95 ? -11.727 -6.215 -7.504 1 97 95 SER A O 1
ATOM 742 N N . LYS A 1 96 ? -10.867 -8.039 -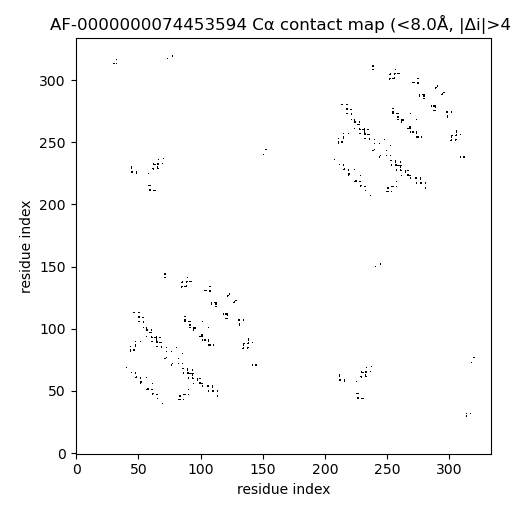6.477 1 94.5 96 LYS A N 1
ATOM 743 C CA . LYS A 1 96 ? -12.172 -8.484 -5.977 1 94.5 96 LYS A CA 1
ATOM 744 C C . LYS A 1 96 ? -12.68 -7.555 -4.875 1 94.5 96 LYS A C 1
ATOM 746 O O . LYS A 1 96 ? -13.844 -7.156 -4.887 1 94.5 96 LYS A O 1
ATOM 751 N N . ILE A 1 97 ? -11.859 -7.188 -4.031 1 91 97 ILE A N 1
ATOM 752 C CA . ILE A 1 97 ? -12.227 -6.363 -2.883 1 91 97 ILE A CA 1
ATOM 753 C C . ILE A 1 97 ? -12.664 -4.98 -3.361 1 91 97 ILE A C 1
ATOM 755 O O . ILE A 1 97 ? -13.641 -4.422 -2.857 1 91 97 ILE A O 1
ATOM 759 N N . GLU A 1 98 ? -11.898 -4.422 -4.328 1 92.56 98 GLU A N 1
ATOM 760 C CA . GLU A 1 98 ? -12.172 -3.08 -4.836 1 92.56 98 GLU A CA 1
ATOM 761 C C . GLU A 1 98 ? -13.188 -3.115 -5.969 1 92.56 98 GLU A C 1
ATOM 763 O O . GLU A 1 98 ? -13.438 -2.1 -6.621 1 92.56 98 GLU A O 1
ATOM 768 N N . GLU A 1 99 ? -13.688 -4.223 -6.203 1 93.88 99 GLU A N 1
ATOM 769 C CA . GLU A 1 99 ? -14.727 -4.422 -7.211 1 93.88 99 GLU A CA 1
ATOM 770 C C . GLU A 1 99 ? -14.281 -3.906 -8.578 1 93.88 99 GLU A C 1
ATOM 772 O O . GLU A 1 99 ? -15.039 -3.209 -9.258 1 93.88 99 GLU A O 1
ATOM 777 N N . SER A 1 100 ? -13.086 -4.199 -8.883 1 94.69 100 SER A N 1
ATOM 778 C CA . SER A 1 100 ? -12.531 -3.9 -10.203 1 94.69 100 SER A CA 1
ATOM 779 C C . SER A 1 100 ? -12.516 -5.141 -11.086 1 94.69 100 SER A C 1
ATOM 781 O O . SER A 1 100 ? -12.102 -6.215 -10.656 1 94.69 100 SER A O 1
ATOM 783 N N . PRO A 1 101 ? -13.133 -5.027 -12.242 1 89.69 101 PRO A N 1
ATOM 784 C CA . PRO A 1 101 ? -13.164 -6.184 -13.133 1 89.69 101 PRO A CA 1
ATOM 785 C C . PRO A 1 101 ? -11.773 -6.727 -13.453 1 89.69 101 PRO A C 1
ATOM 787 O O . PRO A 1 101 ? -10.906 -5.977 -13.914 1 89.69 101 PRO A O 1
ATOM 790 N N . CYS A 1 102 ? -11.523 -8.039 -13.195 1 95.25 102 CYS A N 1
ATOM 791 C CA . CYS A 1 102 ? -10.234 -8.672 -13.469 1 95.25 102 CYS A CA 1
ATOM 792 C C . CYS A 1 102 ? -10.367 -10.188 -13.477 1 95.25 102 CYS A C 1
ATOM 794 O O . CYS A 1 102 ? -10.766 -10.789 -12.477 1 95.25 102 CYS A O 1
ATOM 796 N N . LYS A 1 103 ? -10.039 -10.805 -14.648 1 96.5 103 LYS A N 1
ATOM 797 C CA . LYS A 1 103 ? -10.078 -12.266 -14.727 1 96.5 103 LYS A CA 1
ATOM 798 C C . LYS A 1 103 ? -8.781 -12.883 -14.219 1 96.5 103 LYS A C 1
ATOM 800 O O . LYS A 1 103 ? -7.695 -12.375 -14.508 1 96.5 103 LYS A O 1
ATOM 805 N N . LEU A 1 104 ? -8.969 -14.023 -13.547 1 96.56 104 LEU A N 1
ATOM 806 C CA . LEU A 1 104 ? -7.797 -14.711 -13.008 1 96.56 104 LEU A CA 1
ATOM 807 C C . LEU A 1 104 ? -6.824 -15.078 -14.125 1 96.56 104 LEU A C 1
ATOM 809 O O . LEU A 1 104 ? -5.609 -14.945 -13.969 1 96.56 104 LEU A O 1
ATOM 813 N N . ARG A 1 105 ? -7.363 -15.508 -15.219 1 95.25 105 ARG A N 1
ATOM 814 C CA . ARG A 1 105 ? -6.535 -15.898 -16.359 1 95.25 105 ARG A CA 1
ATOM 815 C C . ARG A 1 105 ? -5.648 -14.742 -16.812 1 95.25 105 ARG A C 1
ATOM 817 O O . ARG A 1 105 ? -4.465 -14.93 -17.094 1 95.25 105 ARG A O 1
ATOM 824 N N . ASP A 1 106 ? -6.215 -13.547 -16.922 1 96.5 106 ASP A N 1
ATOM 825 C CA . ASP A 1 106 ? -5.473 -12.375 -17.359 1 96.5 106 ASP A CA 1
ATOM 826 C C . ASP A 1 106 ? -4.391 -11.992 -16.359 1 96.5 106 ASP A C 1
ATOM 828 O O . ASP A 1 106 ? -3.281 -11.625 -16.734 1 96.5 106 ASP A O 1
ATOM 832 N N . VAL A 1 107 ? -4.738 -12.055 -15.07 1 98.12 107 VAL A N 1
ATOM 833 C CA . VAL A 1 107 ? -3.783 -11.734 -14.016 1 98.12 107 VAL A CA 1
ATOM 834 C C . VAL A 1 107 ? -2.582 -12.672 -14.109 1 98.12 107 VAL A C 1
ATOM 836 O O . VAL A 1 107 ? -1.435 -12.234 -13.992 1 98.12 107 VAL A O 1
ATOM 839 N N . ILE A 1 108 ? -2.811 -13.93 -14.32 1 97 108 ILE A N 1
ATOM 840 C CA . ILE A 1 108 ? -1.756 -14.93 -14.398 1 97 108 ILE A CA 1
ATOM 841 C C . ILE A 1 108 ? -0.894 -14.68 -15.633 1 97 108 ILE A C 1
ATOM 843 O O . ILE A 1 108 ? 0.337 -14.695 -15.555 1 97 108 ILE A O 1
ATOM 847 N N . ASN A 1 109 ? -1.528 -14.422 -16.719 1 95.31 109 ASN A N 1
ATOM 848 C CA . ASN A 1 109 ? -0.804 -14.211 -17.969 1 95.31 109 ASN A CA 1
ATOM 849 C C . ASN A 1 109 ? 0.088 -12.977 -17.906 1 95.31 109 ASN A C 1
ATOM 851 O O . ASN A 1 109 ? 1.254 -13.023 -18.297 1 95.31 109 ASN A O 1
ATOM 855 N N . VAL A 1 110 ? -0.463 -11.891 -17.453 1 96.75 110 VAL A N 1
ATOM 856 C CA . VAL A 1 110 ? 0.281 -10.641 -17.359 1 96.75 110 VAL A CA 1
ATOM 857 C C . VAL A 1 110 ? 1.45 -10.805 -16.391 1 96.75 110 VAL A C 1
ATOM 859 O O . VAL A 1 110 ? 2.572 -10.383 -16.688 1 96.75 110 VAL A O 1
ATOM 862 N N . SER A 1 111 ? 1.197 -11.43 -15.227 1 96.88 111 SER A N 1
ATOM 863 C CA . SER A 1 111 ? 2.252 -11.664 -14.242 1 96.88 111 SER A CA 1
ATOM 864 C C . SER A 1 111 ? 3.355 -12.547 -14.812 1 96.88 111 SER A C 1
ATOM 866 O O . SER A 1 111 ? 4.543 -12.266 -14.633 1 96.88 111 SER A O 1
ATOM 868 N N . TYR A 1 112 ? 2.932 -13.57 -15.492 1 94.94 112 TYR A N 1
ATOM 869 C CA . TYR A 1 112 ? 3.895 -14.484 -16.094 1 94.94 112 TYR A CA 1
ATOM 870 C C . TYR A 1 112 ? 4.777 -13.766 -17.109 1 94.94 112 TYR A C 1
ATOM 872 O O . TYR A 1 112 ? 5.996 -13.961 -17.125 1 94.94 112 TYR A O 1
ATOM 880 N N . ARG A 1 113 ? 4.188 -12.969 -17.906 1 94.25 113 ARG A N 1
ATOM 881 C CA . ARG A 1 113 ? 4.918 -12.25 -18.953 1 94.25 113 ARG A CA 1
ATOM 882 C C . ARG A 1 113 ? 5.906 -11.266 -18.344 1 94.25 113 ARG A C 1
ATOM 884 O O . ARG A 1 113 ? 7.016 -11.094 -18.844 1 94.25 113 ARG A O 1
ATOM 891 N N . LEU A 1 114 ? 5.504 -10.594 -17.328 1 95.31 114 LEU A N 1
ATOM 892 C CA . LEU A 1 114 ? 6.367 -9.625 -16.672 1 95.31 114 LEU A CA 1
ATOM 893 C C . LEU A 1 114 ? 7.594 -10.305 -16.062 1 95.31 114 LEU A C 1
ATOM 895 O O . LEU A 1 114 ? 8.68 -9.727 -16.047 1 95.31 114 LEU A O 1
ATOM 899 N N . LEU A 1 115 ? 7.406 -11.508 -15.594 1 93.5 115 LEU A N 1
ATOM 900 C CA . LEU A 1 115 ? 8.477 -12.227 -14.906 1 93.5 115 LEU A CA 1
ATOM 901 C C . LEU A 1 115 ? 9.344 -12.984 -15.906 1 93.5 115 LEU A C 1
ATOM 903 O O . LEU A 1 115 ? 10.5 -13.32 -15.609 1 93.5 115 LEU A O 1
ATOM 907 N N . HIS A 1 116 ? 8.773 -13.273 -17.047 1 89.75 116 HIS A N 1
ATOM 908 C CA . HIS A 1 116 ? 9.469 -14.039 -18.078 1 89.75 116 HIS A CA 1
ATOM 909 C C . HIS A 1 116 ? 9.43 -13.32 -19.422 1 89.75 116 HIS A C 1
ATOM 911 O O . HIS A 1 116 ? 8.945 -13.867 -20.406 1 89.75 116 HIS A O 1
ATOM 917 N N . ASN A 1 117 ? 9.891 -12.141 -19.469 1 80.88 117 ASN A N 1
ATOM 918 C CA . ASN A 1 117 ? 9.82 -11.281 -20.641 1 80.88 117 ASN A CA 1
ATOM 919 C C . ASN A 1 117 ? 10.562 -11.891 -21.828 1 80.88 117 ASN A C 1
ATOM 921 O O . ASN A 1 117 ? 10.281 -11.562 -22.984 1 80.88 117 ASN A O 1
ATOM 925 N N . ASP A 1 118 ? 11.352 -12.773 -21.609 1 79.5 118 ASP A N 1
ATOM 926 C CA . ASP A 1 118 ? 12.172 -13.391 -22.656 1 79.5 118 ASP A CA 1
ATOM 927 C C . ASP A 1 118 ? 11.531 -14.68 -23.156 1 79.5 118 ASP A C 1
ATOM 929 O O . ASP A 1 118 ? 12.031 -15.297 -24.094 1 79.5 118 ASP A O 1
ATOM 933 N N . ARG A 1 119 ? 10.438 -15.023 -22.641 1 74.06 119 ARG A N 1
ATOM 934 C CA . ARG A 1 119 ? 9.805 -16.281 -23.016 1 74.06 119 ARG A CA 1
ATOM 935 C C . ARG A 1 119 ? 8.5 -16.031 -23.766 1 74.06 119 ARG A C 1
ATOM 937 O O . ARG A 1 119 ? 7.926 -14.945 -23.688 1 74.06 119 ARG A O 1
ATOM 944 N N . PRO A 1 120 ? 8.18 -17.016 -24.641 1 74.94 120 PRO A N 1
ATOM 945 C CA . PRO A 1 120 ? 6.879 -16.906 -25.297 1 74.94 120 PRO A CA 1
ATOM 946 C C . PRO A 1 120 ? 5.719 -16.844 -24.297 1 74.94 120 PRO A C 1
ATOM 948 O O . PRO A 1 120 ? 5.883 -17.203 -23.125 1 74.94 120 PRO A O 1
ATOM 951 N N . PRO A 1 121 ? 4.641 -16.312 -24.797 1 75.75 121 PRO A N 1
ATOM 952 C CA . PRO A 1 121 ? 3.463 -16.25 -23.922 1 75.75 121 PRO A CA 1
ATOM 953 C C . PRO A 1 121 ? 3.084 -17.609 -23.344 1 75.75 121 PRO A C 1
ATOM 955 O O . PRO A 1 121 ? 3.381 -18.641 -23.938 1 75.75 121 PRO A O 1
ATOM 958 N N . LEU A 1 122 ? 2.498 -17.547 -22.109 1 72.94 122 LEU A N 1
ATOM 959 C CA . LEU A 1 122 ? 2.076 -18.75 -21.391 1 72.94 122 LEU A CA 1
ATOM 960 C C . LEU A 1 122 ? 0.998 -19.5 -22.172 1 72.94 122 LEU A C 1
ATOM 962 O O . LEU A 1 122 ? 0.002 -18.906 -22.594 1 72.94 122 LEU A O 1
ATOM 966 N N . GLU A 1 123 ? 1.39 -20.656 -22.562 1 75.38 123 GLU A N 1
ATOM 967 C CA . GLU A 1 123 ? 0.394 -21.5 -23.219 1 75.38 123 GLU A CA 1
ATOM 968 C C . GLU A 1 123 ? -0.506 -22.188 -22.188 1 75.38 123 GLU A C 1
ATOM 970 O O . GLU A 1 123 ? -0.094 -22.422 -21.062 1 75.38 123 GLU A O 1
ATOM 975 N N . VAL A 1 124 ? -1.77 -22.297 -22.641 1 73.06 124 VAL A N 1
ATOM 976 C CA . VAL A 1 124 ? -2.713 -23 -21.781 1 73.06 124 VAL A CA 1
ATOM 977 C C . VAL A 1 124 ? -2.332 -24.484 -21.688 1 73.06 124 VAL A C 1
ATOM 979 O O . VAL A 1 124 ? -2.723 -25.281 -22.547 1 73.06 124 VAL A O 1
ATOM 982 N N . GLY A 1 125 ? -1.365 -24.828 -21 1 83.19 125 GLY A N 1
ATOM 983 C CA . GLY A 1 125 ? -0.874 -26.172 -20.734 1 83.19 125 GLY A CA 1
ATOM 984 C C . GLY A 1 125 ? -0.692 -26.453 -19.266 1 83.19 125 GLY A C 1
ATOM 985 O O . GLY A 1 125 ? -1.342 -25.828 -18.422 1 83.19 125 GLY A O 1
ATOM 986 N N . SER A 1 126 ? -0.033 -27.516 -18.953 1 86.94 126 SER A N 1
ATOM 987 C CA . SER A 1 126 ? 0.172 -27.984 -17.594 1 86.94 126 SER A CA 1
ATOM 988 C C . SER A 1 126 ? 0.706 -26.875 -16.688 1 86.94 126 SER A C 1
ATOM 990 O O . SER A 1 126 ? 0.271 -26.719 -15.547 1 86.94 126 SER A O 1
ATOM 992 N N . LEU A 1 127 ? 1.439 -26.016 -17.328 1 88.94 127 LEU A N 1
ATOM 993 C CA . LEU A 1 127 ? 2.055 -24.953 -16.547 1 88.94 127 LEU A CA 1
ATOM 994 C C . LEU A 1 127 ? 1.019 -23.922 -16.141 1 88.94 127 LEU A C 1
ATOM 996 O O . LEU A 1 127 ? 1.026 -23.438 -15 1 88.94 127 LEU A O 1
ATOM 1000 N N . TYR A 1 128 ? 0.184 -23.578 -17.031 1 91.56 128 TYR A N 1
ATOM 1001 C CA . TYR A 1 128 ? -0.87 -22.625 -16.719 1 91.56 128 TYR A CA 1
ATOM 1002 C C . TYR A 1 128 ? -1.726 -23.109 -15.555 1 91.56 128 TYR A C 1
ATOM 1004 O O . TYR A 1 128 ? -2.016 -22.344 -14.625 1 91.56 128 TYR A O 1
ATOM 1012 N N . TRP A 1 129 ? -2.08 -24.281 -15.617 1 93.06 129 TRP A N 1
ATOM 1013 C CA . TRP A 1 129 ? -2.992 -24.797 -14.602 1 93.06 129 TRP A CA 1
ATOM 1014 C C . TRP A 1 129 ? -2.291 -24.922 -13.25 1 93.06 129 TRP A C 1
ATOM 1016 O O . TRP A 1 129 ? -2.912 -24.719 -12.203 1 93.06 129 TRP A O 1
ATOM 1026 N N . GLU A 1 130 ? -1.027 -25.203 -13.312 1 93.75 130 GLU A N 1
ATOM 1027 C CA . GLU A 1 130 ? -0.252 -25.203 -12.07 1 93.75 130 GLU A CA 1
ATOM 1028 C C . GLU A 1 130 ? -0.216 -23.812 -11.445 1 93.75 130 GLU A C 1
ATOM 1030 O O . GLU A 1 130 ? -0.388 -23.672 -10.234 1 93.75 130 GLU A O 1
ATOM 1035 N N . LEU A 1 131 ? 0.026 -22.844 -12.336 1 93.5 131 LEU A N 1
ATOM 1036 C CA . LEU A 1 131 ? 0.05 -21.469 -11.852 1 93.5 131 LEU A CA 1
ATOM 1037 C C . LEU A 1 131 ? -1.326 -21.047 -11.352 1 93.5 131 LEU A C 1
ATOM 1039 O O . LEU A 1 131 ? -1.438 -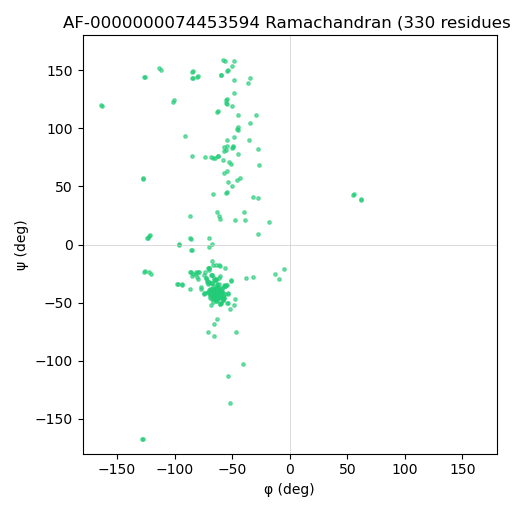20.391 -10.312 1 93.5 131 LEU A O 1
ATOM 1043 N N . HIS A 1 132 ? -2.289 -21.422 -12.109 1 95.12 132 HIS A N 1
ATOM 1044 C CA . HIS A 1 132 ? -3.67 -21.141 -11.734 1 95.12 132 HIS A CA 1
ATOM 1045 C C . HIS A 1 132 ? -3.98 -21.672 -10.336 1 95.12 132 HIS A C 1
ATOM 1047 O O . HIS A 1 132 ? -4.484 -20.938 -9.484 1 95.12 132 HIS A O 1
ATOM 1053 N N . ASP A 1 133 ? -3.654 -22.906 -10.094 1 95.56 133 ASP A N 1
ATOM 1054 C CA . ASP A 1 133 ? -3.924 -23.531 -8.805 1 95.56 133 ASP A CA 1
ATOM 1055 C C . ASP A 1 133 ? -3.105 -22.875 -7.695 1 95.56 133 ASP A C 1
ATOM 1057 O O . ASP A 1 133 ? -3.59 -22.703 -6.574 1 95.56 133 ASP A O 1
ATOM 1061 N N . SER A 1 134 ? -1.885 -22.547 -8.008 1 94.94 134 SER A N 1
ATOM 1062 C CA . SER A 1 134 ? -1.005 -21.922 -7.02 1 94.94 134 SER A CA 1
ATOM 1063 C C . SER A 1 134 ? -1.522 -20.562 -6.594 1 94.94 134 SER A C 1
ATOM 1065 O O . SER A 1 134 ? -1.521 -20.219 -5.406 1 94.94 134 SER A O 1
ATOM 1067 N N . VAL A 1 135 ? -1.978 -19.75 -7.559 1 96.38 135 VAL A N 1
ATOM 1068 C CA . VAL A 1 135 ? -2.508 -18.422 -7.254 1 96.38 135 VAL A CA 1
ATOM 1069 C C . VAL A 1 135 ? -3.799 -18.562 -6.449 1 96.38 135 VAL A C 1
ATOM 1071 O O . VAL A 1 135 ? -4.004 -17.828 -5.477 1 96.38 135 VAL A O 1
ATOM 1074 N N . ALA A 1 136 ? -4.586 -19.469 -6.805 1 95.69 136 ALA A N 1
ATOM 1075 C CA . ALA A 1 136 ? -5.848 -19.688 -6.102 1 95.69 136 ALA A CA 1
ATOM 1076 C C . ALA A 1 136 ? -5.598 -20.094 -4.652 1 95.69 136 ALA A C 1
ATOM 1078 O O . ALA A 1 136 ? -6.281 -19.625 -3.742 1 95.69 136 ALA A O 1
ATOM 1079 N N . ASN A 1 137 ? -4.672 -20.984 -4.488 1 93.69 137 ASN A N 1
ATOM 1080 C CA . ASN A 1 137 ? -4.324 -21.422 -3.141 1 93.69 137 ASN A CA 1
ATOM 1081 C C . ASN A 1 137 ? -3.758 -20.266 -2.309 1 93.69 137 ASN A C 1
ATOM 1083 O O . ASN A 1 137 ? -4.055 -20.156 -1.118 1 93.69 137 ASN A O 1
ATOM 1087 N N . CYS A 1 138 ? -2.963 -19.531 -2.943 1 93.06 138 CYS A N 1
ATOM 1088 C CA . CYS A 1 138 ? -2.391 -18.375 -2.248 1 93.06 138 CYS A CA 1
ATOM 1089 C C . CYS A 1 138 ? -3.475 -17.375 -1.858 1 93.06 138 CYS A C 1
ATOM 1091 O O . CYS A 1 138 ? -3.434 -16.797 -0.769 1 93.06 138 CYS A O 1
ATOM 1093 N N . GLU A 1 139 ? -4.387 -17.109 -2.809 1 93.31 139 GLU A N 1
ATOM 1094 C CA . GLU A 1 139 ? -5.523 -16.234 -2.504 1 93.31 139 GLU A CA 1
ATOM 1095 C C . GLU A 1 139 ? -6.273 -16.734 -1.269 1 93.31 139 GLU A C 1
ATOM 1097 O O . GLU A 1 139 ? -6.633 -15.93 -0.4 1 93.31 139 GLU A O 1
ATOM 1102 N N . LEU A 1 140 ? -6.477 -18 -1.144 1 91.5 140 LEU A N 1
ATOM 1103 C CA . LEU A 1 140 ? -7.152 -18.594 0.003 1 91.5 140 LEU A CA 1
ATOM 1104 C C . LEU A 1 140 ? -6.355 -18.375 1.284 1 91.5 140 LEU A C 1
ATOM 1106 O O . LEU A 1 140 ? -6.93 -18.047 2.328 1 91.5 140 LEU A O 1
ATOM 1110 N N . MET A 1 141 ? -5.145 -18.531 1.204 1 88.88 141 MET A N 1
ATOM 1111 C CA . MET A 1 141 ? -4.277 -18.328 2.361 1 88.88 141 MET A CA 1
ATOM 1112 C C . MET A 1 141 ? -4.344 -16.891 2.85 1 88.88 141 MET A C 1
ATOM 1114 O O . MET A 1 141 ? -4.402 -16.641 4.055 1 88.88 141 MET A O 1
ATOM 1118 N N . ILE A 1 142 ? -4.305 -15.953 1.889 1 88.75 142 ILE A N 1
ATOM 1119 C CA . ILE A 1 142 ? -4.383 -14.539 2.242 1 88.75 142 ILE A CA 1
ATOM 1120 C C . ILE A 1 142 ? -5.715 -14.25 2.924 1 88.75 142 ILE A C 1
ATOM 1122 O O . ILE A 1 142 ? -5.762 -13.555 3.943 1 88.75 142 ILE A O 1
ATOM 1126 N N . LEU A 1 143 ? -6.75 -14.773 2.379 1 88.88 143 LEU A N 1
ATOM 1127 C CA . LEU A 1 143 ? -8.086 -14.57 2.936 1 88.88 143 LEU A CA 1
ATOM 1128 C C . LEU A 1 143 ? -8.164 -15.102 4.363 1 88.88 143 LEU A C 1
ATOM 1130 O O . LEU A 1 143 ? -8.719 -14.445 5.246 1 88.88 143 LEU A O 1
ATOM 1134 N N . ARG A 1 144 ? -7.574 -16.188 4.562 1 83.94 144 ARG A N 1
ATOM 1135 C CA . ARG A 1 144 ? -7.559 -16.797 5.895 1 83.94 144 ARG A CA 1
ATOM 1136 C C . ARG A 1 144 ? -6.754 -15.938 6.871 1 83.94 144 ARG A C 1
ATOM 1138 O O . ARG A 1 144 ? -7.164 -15.742 8.016 1 83.94 144 ARG A O 1
ATOM 1145 N N . ALA A 1 145 ? -5.656 -15.5 6.422 1 82.81 145 ALA A N 1
ATOM 1146 C CA . ALA A 1 145 ? -4.816 -14.656 7.266 1 82.81 145 ALA A CA 1
ATOM 1147 C C . ALA A 1 145 ? -5.543 -13.367 7.648 1 82.81 145 ALA A C 1
ATOM 1149 O O . ALA A 1 145 ? -5.414 -12.891 8.773 1 82.81 145 ALA A O 1
ATOM 1150 N N . LEU A 1 146 ? -6.277 -12.773 6.703 1 80.69 146 LEU A N 1
ATOM 1151 C CA . LEU A 1 146 ? -7.008 -11.539 6.945 1 80.69 146 LEU A CA 1
ATOM 1152 C C . LEU A 1 146 ? -8.133 -11.758 7.953 1 80.69 146 LEU A C 1
ATOM 1154 O O . LEU A 1 146 ? -8.438 -10.867 8.75 1 80.69 146 LEU A O 1
ATOM 1158 N N . GLN A 1 147 ? -8.727 -12.836 7.867 1 72.81 147 GLN A N 1
ATOM 1159 C CA . GLN A 1 147 ? -9.797 -13.172 8.805 1 72.81 147 GLN A CA 1
ATOM 1160 C C . GLN A 1 147 ? -9.266 -13.297 10.227 1 72.81 147 GLN A C 1
ATOM 1162 O O . GLN A 1 147 ? -9.977 -13.008 11.188 1 72.81 147 GLN A O 1
ATOM 1167 N N . PHE A 1 148 ? -8.086 -13.688 10.352 1 65.38 148 PHE A N 1
ATOM 1168 C CA . PHE A 1 148 ? -7.465 -13.891 11.656 1 65.38 148 PHE A CA 1
ATOM 1169 C C . PHE A 1 148 ? -6.906 -12.578 12.195 1 65.38 148 PHE A C 1
ATOM 1171 O O . PHE A 1 148 ? -6.551 -12.492 13.375 1 65.38 148 PHE A O 1
ATOM 1178 N N . GLN A 1 149 ? -6.582 -11.664 11.336 1 58.16 149 GLN A N 1
ATOM 1179 C CA . GLN A 1 149 ? -6.023 -10.406 11.805 1 58.16 149 GLN A CA 1
ATOM 1180 C C . GLN A 1 149 ? -7.039 -9.625 12.641 1 58.16 149 GLN A C 1
ATOM 1182 O O . GLN A 1 149 ? -7.945 -8.992 12.086 1 58.16 149 GLN A O 1
ATOM 1187 N N . VAL A 1 150 ? -7.344 -10 13.883 1 46.56 150 VAL A N 1
ATOM 1188 C CA . VAL A 1 150 ? -8.102 -9.281 14.906 1 46.56 150 VAL A CA 1
ATOM 1189 C C . VAL A 1 150 ? -7.488 -7.902 15.133 1 46.56 150 VAL A C 1
ATOM 1191 O O . VAL A 1 150 ? -6.277 -7.781 15.344 1 46.56 150 VAL A O 1
ATOM 1194 N N . THR A 1 151 ? -7.887 -7.035 14.328 1 46.12 151 THR A N 1
ATOM 1195 C CA . THR A 1 151 ? -7.398 -5.703 14.656 1 46.12 151 THR A CA 1
ATOM 1196 C C . THR A 1 151 ? -7.547 -5.43 16.156 1 46.12 151 THR A C 1
ATOM 1198 O O . THR A 1 151 ? -8.539 -5.828 16.766 1 46.12 151 THR A O 1
ATOM 1201 N N . PHE A 1 152 ? -6.5 -5.602 16.891 1 40.78 152 PHE A N 1
ATOM 1202 C CA . PHE A 1 152 ? -6.461 -5.148 18.281 1 40.78 152 PHE A CA 1
ATOM 1203 C C . PHE A 1 152 ? -7.16 -3.805 18.438 1 40.78 152 PHE A C 1
ATOM 1205 O O . PHE A 1 152 ? -6.504 -2.766 18.516 1 40.78 152 PHE A O 1
ATOM 1212 N N . ASP A 1 153 ? -7.996 -3.447 17.578 1 40.31 153 ASP A N 1
ATOM 1213 C CA . ASP A 1 153 ? -8.602 -2.166 17.938 1 40.31 153 ASP A CA 1
ATOM 1214 C C . ASP A 1 153 ? -9.023 -2.143 19.391 1 40.31 153 ASP A C 1
ATOM 1216 O O . ASP A 1 153 ? -8.898 -1.115 20.062 1 40.31 153 ASP A O 1
ATOM 1220 N N . SER A 1 154 ? -10.18 -2.867 19.719 1 38.91 154 SER A N 1
ATOM 1221 C CA . SER A 1 154 ? -10.758 -2.682 21.047 1 38.91 154 SER A CA 1
ATOM 1222 C C . SER A 1 154 ? -9.82 -3.219 22.125 1 38.91 154 SER A C 1
ATOM 1224 O O . SER A 1 154 ? -9.82 -4.418 22.422 1 38.91 154 SER A O 1
ATOM 1226 N N . PRO A 1 155 ? -8.609 -3.037 22.156 1 34.25 155 PRO A N 1
ATOM 1227 C CA . PRO A 1 155 ? -8.094 -3.449 23.453 1 34.25 155 PRO A CA 1
ATOM 1228 C C . PRO A 1 155 ? -8.953 -2.953 24.625 1 34.25 155 PRO A C 1
ATOM 1230 O O . PRO A 1 155 ? -9.242 -1.758 24.703 1 34.25 155 PRO A O 1
ATOM 1233 N N . HIS A 1 156 ? -9.781 -3.574 25.281 1 33.47 156 HIS A N 1
ATOM 1234 C CA . HIS A 1 156 ? -9.844 -3.555 26.734 1 33.47 156 HIS A CA 1
ATOM 1235 C C . HIS A 1 156 ? -8.453 -3.455 27.344 1 33.47 156 HIS A C 1
ATOM 1237 O O . HIS A 1 156 ? -7.543 -4.18 26.938 1 33.47 156 HIS A O 1
ATOM 1243 N N . LYS A 1 157 ? -7.852 -2.318 27.938 1 34.31 157 LYS A N 1
ATOM 1244 C CA . LYS A 1 157 ? -6.926 -2.059 29.031 1 34.31 157 LYS A CA 1
ATOM 1245 C C . LYS A 1 157 ? -6.75 -3.297 29.906 1 34.31 157 LYS A C 1
ATOM 1247 O O . LYS A 1 157 ? -5.977 -3.279 30.859 1 34.31 157 LYS A O 1
ATOM 1252 N N . VAL A 1 158 ? -7.691 -4.199 29.969 1 30.91 158 VAL A N 1
ATOM 1253 C CA . VAL A 1 158 ? -7.719 -5.09 31.125 1 30.91 158 VAL A CA 1
ATOM 1254 C C . VAL A 1 158 ? -6.648 -6.168 30.969 1 30.91 158 VAL A C 1
ATOM 1256 O O . VAL A 1 158 ? -6.086 -6.637 31.969 1 30.91 158 VAL A O 1
ATOM 1259 N N . VAL A 1 159 ? -6.434 -6.648 29.828 1 33.16 159 VAL A N 1
ATOM 1260 C CA . VAL A 1 159 ? -5.848 -7.973 30 1 33.16 159 VAL A CA 1
ATOM 1261 C C . VAL A 1 159 ? -4.352 -7.844 30.266 1 33.16 159 VAL A C 1
ATOM 1263 O O . VAL A 1 159 ? -3.703 -8.812 30.672 1 33.16 159 VAL A O 1
ATOM 1266 N N . GLY A 1 160 ? -3.729 -6.723 29.828 1 31.78 160 GLY A N 1
ATOM 1267 C CA . GLY A 1 160 ? -2.34 -6.707 30.25 1 31.78 160 GLY A CA 1
ATOM 1268 C C . GLY A 1 160 ? -2.182 -6.715 31.766 1 31.78 160 GLY A C 1
ATOM 1269 O O . GLY A 1 160 ? -1.065 -6.824 32.281 1 31.78 160 GLY A O 1
ATOM 1270 N N . ARG A 1 161 ? -3.201 -6.137 32.406 1 28.23 161 ARG A N 1
ATOM 1271 C CA . ARG A 1 161 ? -3.008 -6.086 33.844 1 28.23 161 ARG A CA 1
ATOM 1272 C C . ARG A 1 161 ? -3.035 -7.484 34.469 1 28.23 161 ARG A C 1
ATOM 1274 O O . ARG A 1 161 ? -2.441 -7.723 35.5 1 28.23 161 ARG A O 1
ATOM 1281 N N . LYS A 1 162 ? -3.834 -8.305 33.875 1 30.11 162 LYS A N 1
ATOM 1282 C CA . LYS A 1 162 ? -4.055 -9.484 34.688 1 30.11 162 LYS A CA 1
ATOM 1283 C C . LYS A 1 162 ? -2.893 -10.469 34.562 1 30.11 162 LYS A C 1
ATOM 1285 O O . LYS A 1 162 ? -2.689 -11.305 35.469 1 30.11 162 LYS A O 1
ATOM 1290 N N . MET A 1 163 ? -2.256 -10.445 33.406 1 29.28 163 MET A N 1
ATOM 1291 C CA . MET A 1 163 ? -1.315 -11.562 33.438 1 29.28 163 MET A CA 1
ATOM 1292 C C . MET A 1 163 ? -0.119 -11.234 34.344 1 29.28 163 MET A C 1
ATOM 1294 O O . MET A 1 163 ? 0.661 -12.125 34.688 1 29.28 163 MET A O 1
ATOM 1298 N N . PHE A 1 164 ? 0.099 -9.953 34.438 1 28.73 164 PHE A N 1
ATOM 1299 C CA . PHE A 1 164 ? 1.231 -9.75 35.344 1 28.73 164 PHE A CA 1
ATOM 1300 C C . PHE A 1 164 ? 0.847 -10.086 36.781 1 28.73 164 PHE A C 1
ATOM 1302 O O . PHE A 1 164 ? 1.69 -10.039 37.656 1 28.73 164 PHE A O 1
ATOM 1309 N N . SER A 1 165 ? -0.466 -10.062 36.969 1 27.27 165 SER A N 1
ATOM 1310 C CA . SER A 1 165 ? -0.684 -10.344 38.406 1 27.27 165 SER A CA 1
ATOM 1311 C C . SER A 1 165 ? -0.309 -11.789 38.719 1 27.27 165 SER A C 1
ATOM 1313 O O . SER A 1 165 ? -0.362 -12.188 39.906 1 27.27 165 SER A O 1
ATOM 1315 N N . TYR A 1 166 ? -0.433 -12.617 37.625 1 25.47 166 TYR A N 1
ATOM 1316 C CA . TYR A 1 166 ? -0.183 -13.938 38.219 1 25.47 166 TYR A CA 1
ATOM 1317 C C . TYR A 1 166 ? 1.311 -14.172 38.406 1 25.47 166 TYR A C 1
ATOM 1319 O O . TYR A 1 166 ? 1.715 -15.148 39.031 1 25.47 166 TYR A O 1
ATOM 1327 N N . PHE A 1 167 ? 2.186 -13.5 37.656 1 24.2 167 PHE A N 1
ATOM 1328 C CA . PHE A 1 167 ? 3.486 -13.805 38.25 1 24.2 167 PHE A CA 1
ATOM 1329 C C . PHE A 1 167 ? 3.832 -12.797 39.312 1 24.2 167 PHE A C 1
ATOM 1331 O O . PHE A 1 167 ? 3.506 -11.609 39.219 1 24.2 167 PHE A O 1
ATOM 1338 N N . MET B 1 1 ? 6.574 -76.875 1.24 1 26.11 1 MET B N 1
ATOM 1339 C CA . MET B 1 1 ? 5.918 -76.062 2.248 1 26.11 1 MET B CA 1
ATOM 1340 C C . MET B 1 1 ? 6.344 -74.625 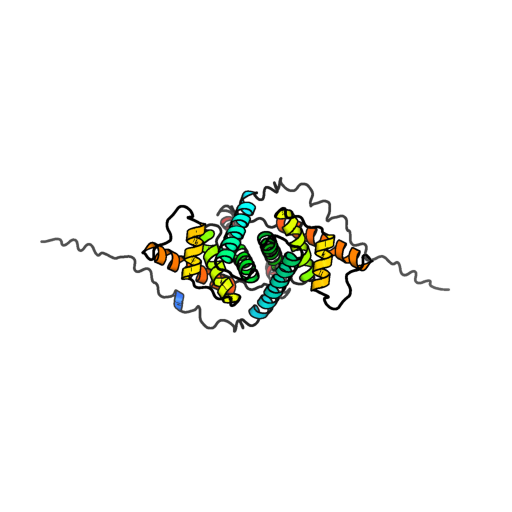2.119 1 26.11 1 MET B C 1
ATOM 1342 O O . MET B 1 1 ? 7.508 -74.25 2.35 1 26.11 1 MET B O 1
ATOM 1346 N N . ASP B 1 2 ? 5.738 -73.875 1.182 1 29.53 2 ASP B N 1
ATOM 1347 C CA . ASP B 1 2 ? 5.852 -72.688 0.371 1 29.53 2 ASP B CA 1
ATOM 1348 C C . ASP B 1 2 ? 5.633 -71.438 1.218 1 29.53 2 ASP B C 1
ATOM 1350 O O . ASP B 1 2 ? 4.559 -71.25 1.783 1 29.53 2 ASP B O 1
ATOM 1354 N N . HIS B 1 3 ? 6.648 -71.125 1.986 1 30.31 3 HIS B N 1
ATOM 1355 C CA . HIS B 1 3 ? 6.695 -70.062 2.979 1 30.31 3 HIS B CA 1
ATOM 1356 C C . HIS B 1 3 ? 6.406 -68.688 2.344 1 30.31 3 HIS B C 1
ATOM 1358 O O . HIS B 1 3 ? 7.23 -68.188 1.588 1 30.31 3 HIS B O 1
ATOM 1364 N N . LYS B 1 4 ? 5.184 -68.562 2.041 1 30.23 4 LYS B N 1
ATOM 1365 C CA . LYS B 1 4 ? 4.551 -67.375 1.451 1 30.23 4 LYS B CA 1
ATOM 1366 C C . LYS B 1 4 ? 4.805 -66.125 2.301 1 30.23 4 LYS B C 1
ATOM 1368 O O . LYS B 1 4 ? 4.434 -66.062 3.477 1 30.23 4 LYS B O 1
ATOM 1373 N N . VAL B 1 5 ? 5.938 -65.5 2.164 1 28 5 VAL B N 1
ATOM 1374 C CA . VAL B 1 5 ? 6.371 -64.25 2.752 1 28 5 VAL B CA 1
ATOM 1375 C C . VAL B 1 5 ? 5.312 -63.156 2.502 1 28 5 VAL B C 1
ATOM 1377 O O . VAL B 1 5 ? 5.078 -62.75 1.357 1 28 5 VAL B O 1
ATOM 1380 N N . ALA B 1 6 ? 4.156 -63.219 3.096 1 29 6 ALA B N 1
ATOM 1381 C CA . ALA B 1 6 ? 3.033 -62.312 3 1 29 6 ALA B CA 1
ATOM 1382 C C . ALA B 1 6 ? 3.475 -60.875 3.311 1 29 6 ALA B C 1
ATOM 1384 O O . ALA B 1 6 ? 3.789 -60.562 4.457 1 29 6 ALA B O 1
ATOM 1385 N N . ALA B 1 7 ? 4.496 -60.312 2.645 1 29.53 7 ALA B N 1
ATOM 1386 C CA . ALA B 1 7 ? 4.934 -58.969 2.92 1 29.53 7 ALA B CA 1
ATOM 1387 C C . ALA B 1 7 ? 3.74 -58 3.051 1 29.53 7 ALA B C 1
ATOM 1389 O O . ALA B 1 7 ? 3.018 -57.781 2.08 1 29.53 7 ALA B O 1
ATOM 1390 N N . THR B 1 8 ? 2.994 -57.969 4.188 1 26.48 8 THR B N 1
ATOM 1391 C CA . THR B 1 8 ? 1.876 -57.156 4.641 1 26.48 8 THR B CA 1
ATOM 1392 C C . THR B 1 8 ? 2.182 -55.656 4.453 1 26.48 8 THR B C 1
ATOM 1394 O O . THR B 1 8 ? 3.146 -55.156 5.02 1 26.48 8 THR B O 1
ATOM 1397 N N . SER B 1 9 ? 1.975 -55.094 3.27 1 25.92 9 SER B N 1
ATOM 1398 C CA . SER B 1 9 ? 2.1 -53.719 2.789 1 25.92 9 SER B CA 1
ATOM 1399 C C . SER B 1 9 ? 1.371 -52.75 3.709 1 25.92 9 SER B C 1
ATOM 1401 O O . SER B 1 9 ? 0.151 -52.594 3.621 1 25.92 9 SER B O 1
ATOM 1403 N N . LYS B 1 10 ? 1.499 -52.688 5.023 1 29.05 10 LYS B N 1
ATOM 1404 C CA . LYS B 1 10 ? 0.871 -51.875 6.059 1 29.05 10 LYS B CA 1
ATOM 1405 C C . LYS B 1 10 ? 1.021 -50.406 5.75 1 29.05 10 LYS B C 1
ATOM 1407 O O . LYS B 1 10 ? 2.057 -49.812 6.047 1 29.05 10 LYS B O 1
ATOM 1412 N N . ASN B 1 11 ? 0.789 -49.938 4.535 1 27.12 11 ASN B N 1
ATOM 1413 C CA . ASN B 1 11 ? 0.941 -48.531 4.184 1 27.12 11 ASN B CA 1
ATOM 1414 C C . ASN B 1 11 ? 0.237 -47.625 5.191 1 27.12 11 ASN B C 1
ATOM 1416 O O . ASN B 1 11 ? -0.804 -47.969 5.738 1 27.12 11 ASN B O 1
ATOM 1420 N N . LEU B 1 12 ? 0.769 -46.25 5.715 1 25.23 12 LEU B N 1
ATOM 1421 C CA . LEU B 1 12 ? 0.719 -45.062 6.562 1 25.23 12 LEU B CA 1
ATOM 1422 C C . LEU B 1 12 ? -0.633 -44.375 6.449 1 25.23 12 LEU B C 1
ATOM 1424 O O . LEU B 1 12 ? -0.935 -43.781 5.422 1 25.23 12 LEU B O 1
ATOM 1428 N N . ASP B 1 13 ? -1.785 -44.812 6.922 1 26.69 13 ASP B N 1
ATOM 1429 C CA . ASP B 1 13 ? -3.162 -44.469 7.246 1 26.69 13 ASP B CA 1
ATOM 1430 C C . ASP B 1 13 ? -3.221 -43.156 8.047 1 26.69 13 ASP B C 1
ATOM 1432 O O . ASP B 1 13 ? -3.48 -43.188 9.25 1 26.69 13 ASP B O 1
ATOM 1436 N N . VAL B 1 14 ? -2.195 -42.25 8.016 1 27.75 14 VAL B N 1
ATOM 1437 C CA . VAL B 1 14 ? -2.295 -41.062 8.867 1 27.75 14 VAL B CA 1
ATOM 1438 C C . VAL B 1 14 ? -3.693 -40.469 8.75 1 27.75 14 VAL B C 1
ATOM 1440 O O . VAL B 1 14 ? -4.199 -40.25 7.645 1 27.75 14 VAL B O 1
ATOM 1443 N N . ASP B 1 15 ? -4.516 -40.5 9.727 1 24.56 15 ASP B N 1
ATOM 1444 C CA . ASP B 1 15 ? -5.867 -40.156 10.164 1 24.56 15 ASP B CA 1
ATOM 1445 C C . ASP B 1 15 ? -6.211 -38.719 9.812 1 24.56 15 ASP B C 1
ATOM 1447 O O . ASP B 1 15 ? -5.586 -37.781 10.32 1 24.56 15 ASP B O 1
ATOM 1451 N N . LYS B 1 16 ? -6.688 -38.281 8.656 1 27.3 16 LYS B N 1
ATOM 1452 C CA . LYS B 1 16 ? -7.398 -37.219 7.965 1 27.3 16 LYS B CA 1
ATOM 1453 C C . LYS B 1 16 ? -8.523 -36.656 8.828 1 27.3 16 LYS B C 1
ATOM 1455 O O . LYS B 1 16 ? -9.289 -35.781 8.383 1 27.3 16 LYS B O 1
ATOM 1460 N N . LEU B 1 17 ? -9.148 -37.375 9.727 1 25.22 17 LEU B N 1
ATOM 1461 C CA . LEU B 1 17 ? -10.492 -37.188 10.258 1 25.22 17 LEU B CA 1
ATOM 1462 C C . LEU B 1 17 ? -10.594 -35.906 11.047 1 25.22 17 LEU B C 1
ATOM 1464 O O . LEU B 1 17 ? -11.594 -35.188 10.938 1 25.22 17 LEU B O 1
ATOM 1468 N N . ASP B 1 18 ? -9.938 -35.812 12.195 1 28.27 18 ASP B N 1
ATOM 1469 C CA . ASP B 1 18 ? -10.398 -35.031 13.344 1 28.27 18 ASP B CA 1
ATOM 1470 C C . ASP B 1 18 ? -10.273 -33.531 13.07 1 28.27 18 ASP B C 1
ATOM 1472 O O . ASP B 1 18 ? -10.5 -32.719 13.969 1 28.27 18 ASP B O 1
ATOM 1476 N N . CYS B 1 19 ? -9.484 -33.125 12.148 1 26.55 19 CYS B N 1
ATOM 1477 C CA . CYS B 1 19 ? -9.359 -31.688 12.055 1 26.55 19 CYS B CA 1
ATOM 1478 C C . CYS B 1 19 ? -10.688 -31.047 11.68 1 26.55 19 CYS B C 1
ATOM 1480 O O . CYS B 1 19 ? -10.789 -29.812 11.578 1 26.55 19 CYS B O 1
ATOM 1482 N N . GLU B 1 20 ? -11.711 -31.672 11.148 1 27.66 20 GLU B N 1
ATOM 1483 C CA . GLU B 1 20 ? -13.008 -31.156 10.719 1 27.66 20 GLU B CA 1
ATOM 1484 C C . GLU B 1 20 ? -13.836 -30.688 11.898 1 27.66 20 GLU B C 1
ATOM 1486 O O . GLU B 1 20 ? -14.719 -29.828 11.75 1 27.66 20 GLU B O 1
ATOM 1491 N N . GLU B 1 21 ? -13.938 -31.406 12.922 1 26.95 21 GLU B N 1
ATOM 1492 C CA . GLU B 1 21 ? -15.078 -31.266 13.828 1 26.95 21 GLU B CA 1
ATOM 1493 C C . GLU B 1 21 ? -15.078 -29.906 14.523 1 26.95 21 GLU B C 1
ATOM 1495 O O . GLU B 1 21 ? -16.125 -29.281 14.656 1 26.95 21 GLU B O 1
ATOM 1500 N N . LYS B 1 22 ? -14.258 -29.75 15.531 1 28.5 22 LYS B N 1
ATOM 1501 C CA . LYS B 1 22 ? -14.477 -28.719 16.547 1 28.5 22 LYS B CA 1
ATOM 1502 C C . LYS B 1 22 ? -14.305 -27.328 15.969 1 28.5 22 LYS B C 1
ATOM 1504 O O . LYS B 1 22 ? -14.219 -26.344 16.719 1 28.5 22 LYS B O 1
ATOM 1509 N N . VAL B 1 23 ? -13.797 -27.109 14.914 1 31.78 23 VAL B N 1
ATOM 1510 C CA . VAL B 1 23 ? -13.773 -25.734 14.398 1 31.78 23 VAL B CA 1
ATOM 1511 C C . VAL B 1 23 ? -15.195 -25.219 14.227 1 31.78 23 VAL B C 1
ATOM 1513 O O . VAL B 1 23 ? -15.664 -25.031 13.102 1 31.78 23 VAL B O 1
ATOM 1516 N N . LYS B 1 24 ? -16.297 -25.703 14.875 1 29.16 24 LYS B N 1
ATOM 1517 C CA . LYS B 1 24 ? -17.719 -25.422 15.016 1 29.16 24 LYS B CA 1
ATOM 1518 C C . LYS B 1 24 ? -17.953 -23.969 15.398 1 29.16 24 LYS B C 1
ATOM 1520 O O . LYS B 1 24 ? -17.016 -23.25 15.719 1 29.16 24 LYS B O 1
ATOM 1525 N N . SER B 1 25 ? -19.062 -23.656 16.562 1 30.52 25 SER B N 1
ATOM 1526 C CA . SER B 1 25 ? -19.922 -22.531 16.922 1 30.52 25 SER B CA 1
ATOM 1527 C C . SER B 1 25 ? -19.109 -21.375 17.469 1 30.52 25 SER B C 1
ATOM 1529 O O . SER B 1 25 ? -19.203 -21.047 18.656 1 30.52 25 SER B O 1
ATOM 1531 N N . GLY B 1 26 ? -18 -21.266 17.531 1 30.75 26 GLY B N 1
ATOM 1532 C CA . GLY B 1 26 ? -17.438 -20.266 18.422 1 30.75 26 GLY B CA 1
ATOM 1533 C C . GLY B 1 26 ? -18.078 -18.906 18.281 1 30.75 26 GLY B C 1
ATOM 1534 O O . GLY B 1 26 ? -18.844 -18.672 17.344 1 30.75 26 GLY B O 1
ATOM 1535 N N . PRO B 1 27 ? -17.969 -17.953 19.438 1 31.39 27 PRO B N 1
ATOM 1536 C CA . PRO B 1 27 ? -18.734 -16.719 19.531 1 31.39 27 PRO B CA 1
ATOM 1537 C C . PRO B 1 27 ? -18.938 -16.031 18.172 1 31.39 27 PRO B C 1
ATOM 1539 O O . PRO B 1 27 ? -18.172 -16.281 17.234 1 31.39 27 PRO B O 1
ATOM 1542 N N . ASN B 1 28 ? -20.219 -15.484 17.938 1 31.94 28 ASN B N 1
ATOM 1543 C CA . ASN B 1 28 ? -20.75 -14.594 16.906 1 31.94 28 ASN B CA 1
ATOM 1544 C C . ASN B 1 28 ? -19.688 -13.609 16.422 1 31.94 28 ASN B C 1
ATOM 1546 O O . ASN B 1 28 ? -19.438 -12.594 17.062 1 31.94 28 ASN B O 1
ATOM 1550 N N . VAL B 1 29 ? -18.578 -14.023 16.266 1 32.22 29 VAL B N 1
ATOM 1551 C CA . VAL B 1 29 ? -17.609 -13.055 15.75 1 32.22 29 VAL B CA 1
ATOM 1552 C C . VAL B 1 29 ? -18.234 -12.242 14.617 1 32.22 29 VAL B C 1
ATOM 1554 O O . VAL B 1 29 ? -18.438 -12.758 13.516 1 32.22 29 VAL B O 1
ATOM 1557 N N . LYS B 1 30 ? -19.406 -11.539 14.922 1 33.91 30 LYS B N 1
ATOM 1558 C CA . LYS B 1 30 ? -19.922 -10.547 13.984 1 33.91 30 LYS B CA 1
ATOM 1559 C C . LYS B 1 30 ? -18.812 -9.93 13.148 1 33.91 30 LYS B C 1
ATOM 1561 O O . LYS B 1 30 ? -17.891 -9.32 13.68 1 33.91 30 LYS B O 1
ATOM 1566 N N . VAL B 1 31 ? -18.359 -10.406 12.211 1 36.53 31 VAL B N 1
ATOM 1567 C CA . VAL B 1 31 ? -17.641 -9.859 11.07 1 36.53 31 VAL B CA 1
ATOM 1568 C C . VAL B 1 31 ? -18.062 -8.414 10.828 1 36.53 31 VAL B C 1
ATOM 1570 O O . VAL B 1 31 ? -18.766 -8.117 9.859 1 36.53 31 VAL B O 1
ATOM 1573 N N . VAL B 1 32 ? -18.875 -7.75 11.758 1 37.97 32 VAL B N 1
ATOM 1574 C CA . VAL B 1 32 ? -19.344 -6.371 11.773 1 37.97 32 VAL B CA 1
ATOM 1575 C C . VAL B 1 32 ? -18.172 -5.418 11.609 1 37.97 32 VAL B C 1
ATOM 1577 O O . VAL B 1 32 ? -18.344 -4.234 11.32 1 37.97 32 VAL B O 1
ATOM 1580 N N . LYS B 1 33 ? -17.219 -5.574 12.492 1 44.59 33 LYS B N 1
ATOM 1581 C CA . LYS B 1 33 ? -16.109 -4.645 12.688 1 44.59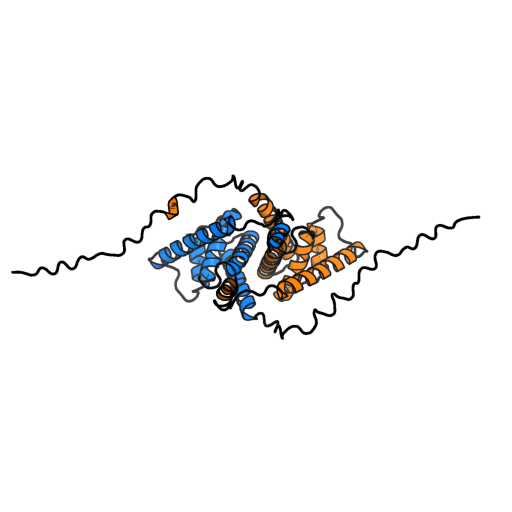 33 LYS B CA 1
ATOM 1582 C C . LYS B 1 33 ? -15.477 -4.27 11.352 1 44.59 33 LYS B C 1
ATOM 1584 O O . LYS B 1 33 ? -14.797 -3.248 11.242 1 44.59 33 LYS B O 1
ATOM 1589 N N . SER B 1 34 ? -15.117 -5.324 10.273 1 49.09 34 SER B N 1
ATOM 1590 C CA . SER B 1 34 ? -14.203 -5.367 9.133 1 49.09 34 SER B CA 1
ATOM 1591 C C . SER B 1 34 ? -14.617 -4.371 8.055 1 49.09 34 SER B C 1
ATOM 1593 O O . SER B 1 34 ? -13.766 -3.762 7.406 1 49.09 34 SER B O 1
ATOM 1595 N N . LYS B 1 35 ? -15.75 -4.191 8.07 1 51.56 35 LYS B N 1
ATOM 1596 C CA . LYS B 1 35 ? -16.203 -3.33 6.98 1 51.56 35 LYS B CA 1
ATOM 1597 C C . LYS B 1 35 ? -15.828 -1.874 7.234 1 51.56 35 LYS B C 1
ATOM 1599 O O . LYS B 1 35 ? -15.406 -1.167 6.316 1 51.56 35 LYS B O 1
ATOM 1604 N N . THR B 1 36 ? -16.016 -1.438 8.547 1 58.78 36 THR B N 1
ATOM 1605 C CA . THR B 1 36 ? -15.719 -0.041 8.836 1 58.78 36 THR B CA 1
ATOM 1606 C C . THR B 1 36 ? -14.219 0.217 8.75 1 58.78 36 THR B C 1
ATOM 1608 O O . THR B 1 36 ? -13.789 1.233 8.195 1 58.78 36 THR B O 1
ATOM 1611 N N . THR B 1 37 ? -13.508 -0.668 9.352 1 64 37 THR B N 1
ATOM 1612 C CA . THR B 1 37 ? -12.062 -0.505 9.281 1 64 37 THR B CA 1
ATOM 1613 C C . THR B 1 37 ? -11.586 -0.556 7.832 1 64 37 THR B C 1
ATOM 1615 O O . THR B 1 37 ? -10.742 0.245 7.422 1 64 37 THR B O 1
ATOM 1618 N N . HIS B 1 38 ? -12.242 -1.431 7.203 1 67.12 38 HIS B N 1
ATOM 1619 C CA . HIS B 1 38 ? -11.875 -1.533 5.797 1 67.12 38 HIS B CA 1
ATOM 1620 C C . HIS B 1 38 ? -12.281 -0.28 5.027 1 67.12 38 HIS B C 1
ATOM 1622 O O . HIS B 1 38 ? -11.547 0.181 4.152 1 67.12 38 HIS B O 1
ATOM 1628 N N . LYS B 1 39 ? -13.375 0.27 5.465 1 72.12 39 LYS B N 1
ATOM 1629 C CA . LYS B 1 39 ? -13.828 1.488 4.801 1 72.12 39 LYS B CA 1
ATOM 1630 C C . LYS B 1 39 ? -12.883 2.652 5.082 1 72.12 39 LYS B C 1
ATOM 1632 O O . LYS B 1 39 ? -12.57 3.438 4.188 1 72.12 39 LYS B O 1
ATOM 1637 N N . ASN B 1 40 ? -12.445 2.701 6.301 1 77.06 40 ASN B N 1
ATOM 1638 C CA . ASN B 1 40 ? -11.508 3.758 6.656 1 77.06 40 ASN B CA 1
ATOM 1639 C C . ASN B 1 40 ? -10.18 3.6 5.922 1 77.06 40 ASN B C 1
ATOM 1641 O O . ASN B 1 40 ? -9.625 4.574 5.414 1 77.06 40 ASN B O 1
ATOM 1645 N N . ASP B 1 41 ? -9.789 2.35 5.848 1 81.56 41 ASP B N 1
ATOM 1646 C CA . ASP B 1 41 ? -8.539 2.059 5.145 1 81.56 41 ASP B CA 1
ATOM 1647 C C . ASP B 1 41 ? -8.641 2.434 3.668 1 81.56 41 ASP B C 1
ATOM 1649 O O . ASP B 1 41 ? -7.711 3.008 3.102 1 81.56 41 ASP B O 1
ATOM 1653 N N . THR B 1 42 ? -9.82 2.172 3.182 1 86.44 42 THR B N 1
ATOM 1654 C CA . THR B 1 42 ? -10.031 2.492 1.774 1 86.44 42 THR B CA 1
ATOM 1655 C C . THR B 1 42 ? -10.07 4.004 1.563 1 86.44 42 THR B C 1
ATOM 1657 O O . THR B 1 42 ? -9.531 4.512 0.577 1 86.44 42 THR B O 1
ATOM 1660 N N . ASN B 1 43 ? -10.672 4.68 2.482 1 92 43 ASN B N 1
ATOM 1661 C CA . ASN B 1 43 ? -10.758 6.133 2.375 1 92 43 ASN B CA 1
ATOM 1662 C C . ASN B 1 43 ? -9.375 6.777 2.422 1 92 43 ASN B C 1
ATOM 1664 O O . ASN B 1 43 ? -9.094 7.711 1.666 1 92 43 ASN B O 1
ATOM 1668 N N . ILE B 1 44 ? -8.555 6.242 3.232 1 94.38 44 ILE B N 1
ATOM 1669 C CA . ILE B 1 44 ? -7.203 6.785 3.354 1 94.38 44 ILE B CA 1
ATOM 1670 C C . ILE B 1 44 ? -6.402 6.469 2.092 1 94.38 44 ILE B C 1
ATOM 1672 O O . ILE B 1 44 ? -5.66 7.316 1.593 1 94.38 44 ILE B O 1
ATOM 1676 N N . THR B 1 45 ? -6.57 5.309 1.609 1 95.56 45 THR B N 1
ATOM 1677 C CA . THR B 1 45 ? -5.902 4.934 0.367 1 95.56 45 THR B CA 1
ATOM 1678 C C . THR B 1 45 ? -6.316 5.863 -0.771 1 95.56 45 THR B C 1
ATOM 1680 O O . THR B 1 45 ? -5.469 6.355 -1.517 1 95.56 45 THR B O 1
ATOM 1683 N N . LYS B 1 46 ? -7.559 6.117 -0.868 1 96.12 46 LYS B N 1
ATOM 1684 C CA . LYS B 1 46 ? -8.062 7.02 -1.899 1 96.12 46 LYS B CA 1
ATOM 1685 C C . LYS B 1 46 ? -7.504 8.43 -1.717 1 96.12 46 LYS B C 1
ATOM 1687 O O . LYS B 1 46 ? -7.16 9.102 -2.693 1 96.12 46 LYS B O 1
ATOM 1692 N N . PHE B 1 47 ? -7.465 8.836 -0.494 1 97.25 47 PHE B N 1
ATOM 1693 C CA . PHE B 1 47 ? -6.91 10.141 -0.168 1 97.25 47 PHE B CA 1
ATOM 1694 C C . PHE B 1 47 ? -5.465 10.25 -0.642 1 97.25 47 PHE B C 1
ATOM 1696 O O . PHE B 1 47 ? -5.094 11.211 -1.318 1 97.25 47 PHE B O 1
ATOM 1703 N N . ILE B 1 48 ? -4.637 9.234 -0.344 1 98.44 48 ILE B N 1
ATOM 1704 C CA . ILE B 1 48 ? -3.227 9.234 -0.707 1 98.44 48 ILE B CA 1
ATOM 1705 C C . ILE B 1 48 ? -3.084 9.219 -2.227 1 98.44 48 ILE B C 1
ATOM 1707 O O . ILE B 1 48 ? -2.279 9.961 -2.791 1 98.44 48 ILE B O 1
ATOM 1711 N N . MET B 1 49 ? -3.902 8.422 -2.814 1 97.69 49 MET B N 1
ATOM 1712 C CA . MET B 1 49 ? -3.82 8.289 -4.266 1 97.69 49 MET B CA 1
ATOM 1713 C C . MET B 1 49 ? -4.219 9.594 -4.953 1 97.69 49 MET B C 1
ATOM 1715 O O . MET B 1 49 ? -3.578 10.008 -5.922 1 97.69 49 MET B O 1
ATOM 1719 N N . LYS B 1 50 ? -5.23 10.25 -4.488 1 97.5 50 LYS B N 1
ATOM 1720 C CA . LYS B 1 50 ? -5.668 11.523 -5.043 1 97.5 50 LYS B CA 1
ATOM 1721 C C . LYS B 1 50 ? -4.613 12.609 -4.832 1 97.5 50 LYS B C 1
ATOM 1723 O O . LYS B 1 50 ? -4.301 13.359 -5.758 1 97.5 50 LYS B O 1
ATOM 1728 N N . ALA B 1 51 ? -4.117 12.688 -3.672 1 98.25 51 ALA B N 1
ATOM 1729 C CA . ALA B 1 51 ? -3.08 13.672 -3.363 1 98.25 51 ALA B CA 1
ATOM 1730 C C . ALA B 1 51 ? -1.851 13.469 -4.242 1 98.25 51 ALA B C 1
ATOM 1732 O O . ALA B 1 51 ? -1.33 14.422 -4.828 1 98.25 51 ALA B O 1
ATOM 1733 N N . GLY B 1 52 ? -1.389 12.219 -4.27 1 98.25 52 GLY B N 1
ATOM 1734 C CA . GLY B 1 52 ? -0.243 11.898 -5.109 1 98.25 52 GLY B CA 1
ATOM 1735 C C . GLY B 1 52 ? -0.456 12.258 -6.57 1 98.25 52 GLY B C 1
ATOM 1736 O O . GLY B 1 52 ? 0.461 12.742 -7.234 1 98.25 52 GLY B O 1
ATOM 1737 N N . HIS B 1 53 ? -1.639 11.938 -6.988 1 97.25 53 HIS B N 1
ATOM 1738 C CA . HIS B 1 53 ? -1.982 12.273 -8.367 1 97.25 53 HIS B CA 1
ATOM 1739 C C . HIS B 1 53 ? -1.891 13.781 -8.609 1 97.25 53 HIS B C 1
ATOM 1741 O O . HIS B 1 53 ? -1.331 14.219 -9.609 1 97.25 53 HIS B O 1
ATOM 1747 N N . ARG B 1 54 ? -2.387 14.609 -7.766 1 97.12 54 ARG B N 1
ATOM 1748 C CA . ARG B 1 54 ? -2.355 16.062 -7.887 1 97.12 54 ARG B CA 1
ATOM 1749 C C . ARG B 1 54 ? -0.925 16.594 -7.809 1 97.12 54 ARG B C 1
ATOM 1751 O O . ARG B 1 54 ? -0.603 17.625 -8.406 1 97.12 54 ARG B O 1
ATOM 1758 N N . LEU B 1 55 ? -0.088 15.938 -7.102 1 97.94 55 LEU B N 1
ATOM 1759 C CA . LEU B 1 55 ? 1.311 16.312 -6.938 1 97.94 55 LEU B CA 1
ATOM 1760 C C . LEU B 1 55 ? 2.162 15.766 -8.078 1 97.94 55 LEU B C 1
ATOM 1762 O O . LEU B 1 55 ? 3.371 16 -8.125 1 97.94 55 LEU B O 1
ATOM 1766 N N . LYS B 1 56 ? 1.521 14.961 -8.969 1 97.44 56 LYS B N 1
ATOM 1767 C CA . LYS B 1 56 ? 2.172 14.336 -10.117 1 97.44 56 LYS B CA 1
ATOM 1768 C C . LYS B 1 56 ? 3.285 13.391 -9.672 1 97.44 56 LYS B C 1
ATOM 1770 O O . LYS B 1 56 ? 4.344 13.336 -10.297 1 97.44 56 LYS B O 1
ATOM 1775 N N . LEU B 1 57 ? 3.041 12.703 -8.648 1 97.44 57 LEU B N 1
ATOM 1776 C CA . LEU B 1 57 ? 4.004 11.719 -8.164 1 97.44 57 LEU B CA 1
ATOM 1777 C C . LEU B 1 57 ? 3.836 10.391 -8.898 1 97.44 57 LEU B C 1
ATOM 1779 O O . LEU B 1 57 ? 2.719 10.023 -9.266 1 97.44 57 LEU B O 1
ATOM 1783 N N . PRO B 1 58 ? 4.949 9.695 -9.047 1 95.69 58 PRO B N 1
ATOM 1784 C CA . PRO B 1 58 ? 4.828 8.359 -9.648 1 95.69 58 PRO B CA 1
ATOM 1785 C C . PRO B 1 58 ? 3.924 7.43 -8.836 1 95.69 58 PRO B C 1
ATOM 1787 O O . PRO B 1 58 ? 3.914 7.496 -7.605 1 95.69 58 PRO B O 1
ATOM 1790 N N . PRO B 1 59 ? 3.211 6.57 -9.508 1 94.94 59 PRO B N 1
ATOM 1791 C CA . PRO B 1 59 ? 2.305 5.656 -8.812 1 94.94 59 PRO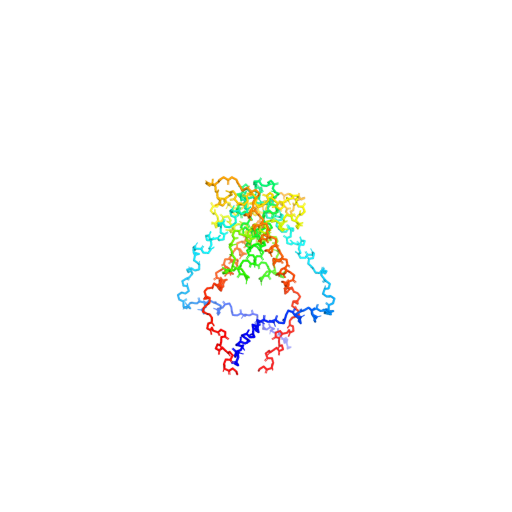 B CA 1
ATOM 1792 C C . PRO B 1 59 ? 3.02 4.801 -7.766 1 94.94 59 PRO B C 1
ATOM 1794 O O . PRO B 1 59 ? 2.441 4.484 -6.723 1 94.94 59 PRO B O 1
ATOM 1797 N N . VAL B 1 60 ? 4.234 4.453 -8.102 1 94.06 60 VAL B N 1
ATOM 1798 C CA . VAL B 1 60 ? 4.996 3.629 -7.168 1 94.06 60 VAL B CA 1
ATOM 1799 C C . VAL B 1 60 ? 5.176 4.375 -5.848 1 94.06 60 VAL B C 1
ATOM 1801 O O . VAL B 1 60 ? 5.125 3.77 -4.773 1 94.06 60 VAL B O 1
ATOM 1804 N N . THR B 1 61 ? 5.422 5.645 -5.895 1 96.44 61 THR B N 1
ATOM 1805 C CA . THR B 1 61 ? 5.574 6.465 -4.703 1 96.44 61 THR B CA 1
ATOM 1806 C C . THR B 1 61 ? 4.281 6.492 -3.893 1 96.44 61 THR B C 1
ATOM 1808 O O . THR B 1 61 ? 4.305 6.379 -2.666 1 96.44 61 THR B O 1
ATOM 1811 N N . CYS B 1 62 ? 3.141 6.598 -4.574 1 98.06 62 CYS B N 1
ATOM 1812 C CA . CYS B 1 62 ? 1.838 6.605 -3.918 1 98.06 62 CYS B CA 1
ATOM 1813 C C . CYS B 1 62 ? 1.55 5.258 -3.262 1 98.06 62 CYS B C 1
ATOM 1815 O O . CYS B 1 62 ? 1.074 5.207 -2.125 1 98.06 62 CYS B O 1
ATOM 1817 N N . ALA B 1 63 ? 1.9 4.223 -3.994 1 96.5 63 ALA B N 1
ATOM 1818 C CA . ALA B 1 63 ? 1.724 2.885 -3.439 1 96.5 63 ALA B CA 1
ATOM 1819 C C . ALA B 1 63 ? 2.582 2.689 -2.191 1 96.5 63 ALA B C 1
ATOM 1821 O O . ALA B 1 63 ? 2.121 2.127 -1.195 1 96.5 63 ALA B O 1
ATOM 1822 N N . SER B 1 64 ? 3.816 3.164 -2.236 1 94.81 64 SER B N 1
ATOM 1823 C CA . SER B 1 64 ? 4.711 3.094 -1.086 1 94.81 64 SER B CA 1
ATOM 1824 C C . SER B 1 64 ? 4.137 3.855 0.105 1 94.81 64 SER B C 1
ATOM 1826 O O . SER B 1 64 ? 4.25 3.404 1.248 1 94.81 64 SER B O 1
ATOM 1828 N N . ALA B 1 65 ? 3.564 4.977 -0.156 1 96.88 65 ALA B N 1
ATOM 1829 C CA . ALA B 1 65 ? 2.941 5.77 0.901 1 96.88 65 ALA B CA 1
ATOM 1830 C C . ALA B 1 65 ? 1.809 4.996 1.571 1 96.88 65 ALA B C 1
ATOM 1832 O O . ALA B 1 65 ? 1.68 5.012 2.799 1 96.88 65 ALA B O 1
ATOM 1833 N N . CYS B 1 66 ? 1.001 4.363 0.771 1 96.06 66 CYS B N 1
ATOM 1834 C CA . CYS B 1 66 ? -0.099 3.564 1.301 1 96.06 66 CYS B CA 1
ATOM 1835 C C . CYS B 1 66 ? 0.422 2.443 2.191 1 96.06 66 CYS B C 1
ATOM 1837 O O . CYS B 1 66 ? -0.111 2.211 3.277 1 96.06 66 CYS B O 1
ATOM 1839 N N . VAL B 1 67 ? 1.446 1.814 1.747 1 91.94 67 VAL B N 1
ATOM 1840 C CA . VAL B 1 67 ? 2.029 0.721 2.52 1 91.94 67 VAL B CA 1
ATOM 1841 C C . VAL B 1 67 ? 2.551 1.25 3.854 1 91.94 67 VAL B C 1
ATOM 1843 O O . VAL B 1 67 ? 2.295 0.659 4.906 1 91.94 67 VAL B O 1
ATOM 1846 N N . LEU B 1 68 ? 3.262 2.33 3.812 1 90.81 68 LEU B N 1
ATOM 1847 C CA . LEU B 1 68 ? 3.801 2.947 5.02 1 90.81 68 LEU B CA 1
ATOM 1848 C C . LEU B 1 68 ? 2.684 3.299 5.996 1 90.81 68 LEU B C 1
ATOM 1850 O O . LEU B 1 68 ? 2.777 2.992 7.188 1 90.81 68 LEU B O 1
ATOM 1854 N N . TYR B 1 69 ? 1.681 3.893 5.539 1 93.12 69 TYR B N 1
ATOM 1855 C CA . TYR B 1 69 ? 0.559 4.312 6.371 1 93.12 69 TYR B CA 1
ATOM 1856 C C . TYR B 1 69 ? -0.092 3.113 7.055 1 93.12 69 TYR B C 1
ATOM 1858 O O . TYR B 1 69 ? -0.273 3.107 8.273 1 93.12 69 TYR B O 1
ATOM 1866 N N . HIS B 1 70 ? -0.417 2.121 6.289 1 87.06 70 HIS B N 1
ATOM 1867 C CA . HIS B 1 70 ? -1.191 1.002 6.816 1 87.06 70 HIS B CA 1
ATOM 1868 C C . HIS B 1 70 ? -0.351 0.145 7.758 1 87.06 70 HIS B C 1
ATOM 1870 O O . HIS B 1 70 ? -0.874 -0.426 8.719 1 87.06 70 HIS B O 1
ATOM 1876 N N . ARG B 1 71 ? 0.817 0.096 7.48 1 82 71 ARG B N 1
ATOM 1877 C CA . ARG B 1 71 ? 1.711 -0.626 8.375 1 82 71 ARG B CA 1
ATOM 1878 C C . ARG B 1 71 ? 1.772 0.044 9.742 1 82 71 ARG B C 1
ATOM 1880 O O . ARG B 1 71 ? 1.806 -0.635 10.773 1 82 71 ARG B O 1
ATOM 1887 N N . LEU B 1 72 ? 1.767 1.268 9.758 1 80.94 72 LEU B N 1
ATOM 1888 C CA . LEU B 1 72 ? 2.039 1.986 11 1 80.94 72 LEU B CA 1
ATOM 1889 C C . LEU B 1 72 ? 0.741 2.408 11.68 1 80.94 72 LEU B C 1
ATOM 1891 O O . LEU B 1 72 ? 0.696 2.557 12.906 1 80.94 72 LEU B O 1
ATOM 1895 N N . HIS B 1 73 ? -0.213 2.707 10.93 1 76.75 73 HIS B N 1
ATOM 1896 C CA . HIS B 1 73 ? -1.474 3.186 11.492 1 76.75 73 HIS B CA 1
ATOM 1897 C C . HIS B 1 73 ? -2.088 2.154 12.43 1 76.75 73 HIS B C 1
ATOM 1899 O O . HIS B 1 73 ? -2.57 2.504 13.508 1 76.75 73 HIS B O 1
ATOM 1905 N N . LYS B 1 74 ? -2.066 0.928 12.094 1 66.88 74 LYS B N 1
ATOM 1906 C CA . LYS B 1 74 ? -2.676 -0.127 12.898 1 66.88 74 LYS B CA 1
ATOM 1907 C C . LYS B 1 74 ? -1.858 -0.395 14.156 1 66.88 74 LYS B C 1
ATOM 1909 O O . LYS B 1 74 ? -2.42 -0.692 15.219 1 66.88 74 LYS B O 1
ATOM 1914 N N . GLN B 1 75 ? -0.634 -0.176 14.117 1 69.56 75 GLN B N 1
ATOM 1915 C CA . GLN B 1 75 ? 0.249 -0.534 15.219 1 69.56 75 GLN B CA 1
ATOM 1916 C C . GLN B 1 75 ? 0.448 0.645 16.172 1 69.56 75 GLN B C 1
ATOM 1918 O O . GLN B 1 75 ? 0.516 0.465 17.391 1 69.56 75 GLN B O 1
ATOM 1923 N N . TYR B 1 76 ? 0.45 1.805 15.539 1 69.06 76 TYR B N 1
ATOM 1924 C CA . TYR B 1 76 ? 0.976 2.873 16.391 1 69.06 76 TYR B CA 1
ATOM 1925 C C . TYR B 1 76 ? -0.006 4.035 16.469 1 69.06 76 TYR B C 1
ATOM 1927 O O . TYR B 1 76 ? 0.032 4.824 17.422 1 69.06 76 TYR B O 1
ATOM 1935 N N . PHE B 1 77 ? -0.887 4.219 15.523 1 62.28 77 PHE B N 1
ATOM 1936 C CA . PHE B 1 77 ? -1.565 5.508 15.43 1 62.28 77 PHE B CA 1
ATOM 1937 C C . PHE B 1 77 ? -3.074 5.332 15.547 1 62.28 77 PHE B C 1
ATOM 1939 O O . PHE B 1 77 ? -3.824 6.312 15.508 1 62.28 77 PHE B O 1
ATOM 1946 N N . GLN B 1 78 ? -3.621 4.316 15.828 1 63 78 GLN B N 1
ATOM 1947 C CA . GLN B 1 78 ? -5.055 4.066 15.742 1 63 78 GLN B CA 1
ATOM 1948 C C . GLN B 1 78 ? -5.848 5.105 16.531 1 63 78 GLN B C 1
ATOM 1950 O O . GLN B 1 78 ? -6.914 5.547 16.094 1 63 78 GLN B O 1
ATOM 1955 N N . SER B 1 79 ? -5.375 5.555 17.562 1 62.97 79 SER B N 1
ATOM 1956 C CA . SER B 1 79 ? -6.277 6.363 18.375 1 62.97 79 SER B CA 1
ATOM 1957 C C . SER B 1 79 ? -5.691 7.742 18.641 1 62.97 79 SER B C 1
ATOM 1959 O O . SER B 1 79 ? -6.406 8.648 19.078 1 62.97 79 SER B O 1
ATOM 1961 N N . GLU B 1 80 ? -4.648 8.055 18.094 1 67.38 80 GLU B N 1
ATOM 1962 C CA . GLU B 1 80 ? -4 9.227 18.672 1 67.38 80 GLU B CA 1
ATOM 1963 C C . GLU B 1 80 ? -3.836 10.336 17.641 1 67.38 80 GLU B C 1
ATOM 1965 O O . GLU B 1 80 ? -3.836 11.523 17.984 1 67.38 80 GLU B O 1
ATOM 1970 N N . HIS B 1 81 ? -3.791 9.93 16.453 1 79 81 HIS B N 1
ATOM 1971 C CA . HIS B 1 81 ? -3.488 10.93 15.43 1 79 81 HIS B CA 1
ATOM 1972 C C . HIS B 1 81 ? -4.555 10.945 14.344 1 79 81 HIS B C 1
ATOM 1974 O O . HIS B 1 81 ? -5.227 9.938 14.109 1 79 81 HIS B O 1
ATOM 1980 N N . ASP B 1 82 ? -4.797 12.195 13.867 1 88.06 82 ASP B N 1
ATOM 1981 C CA . ASP B 1 82 ? -5.641 12.32 12.68 1 88.06 82 ASP B CA 1
ATOM 1982 C C . ASP B 1 82 ? -5.098 11.469 11.531 1 88.06 82 ASP B C 1
ATOM 1984 O O . ASP B 1 82 ? -3.949 11.648 11.109 1 88.06 82 ASP B O 1
ATOM 1988 N N . PRO B 1 83 ? -5.891 10.57 11.062 1 91.12 83 PRO B N 1
ATOM 1989 C CA . PRO B 1 83 ? -5.438 9.672 10 1 91.12 83 PRO B CA 1
ATOM 1990 C C . PRO B 1 83 ? -4.938 10.43 8.766 1 91.12 83 PRO B C 1
ATOM 1992 O O . PRO B 1 83 ? -3.98 9.992 8.125 1 91.12 83 PRO B O 1
ATOM 1995 N N . ASN B 1 84 ? -5.566 11.562 8.453 1 93.62 84 ASN B N 1
ATOM 1996 C CA . ASN B 1 84 ? -5.168 12.32 7.273 1 93.62 84 ASN B CA 1
ATOM 1997 C C . ASN B 1 84 ? -3.816 12.992 7.465 1 93.62 84 ASN B C 1
ATOM 1999 O O . ASN B 1 84 ? -3.055 13.148 6.508 1 93.62 84 ASN B O 1
ATOM 2003 N N . LEU B 1 85 ? -3.574 13.383 8.633 1 93.88 85 LEU B N 1
ATOM 2004 C CA . LEU B 1 85 ? -2.275 13.969 8.938 1 93.88 85 LEU B CA 1
ATOM 2005 C C . LEU B 1 85 ? -1.161 12.938 8.781 1 93.88 85 LEU B C 1
ATOM 2007 O O . LEU B 1 85 ? -0.125 13.227 8.18 1 93.88 85 LEU B O 1
ATOM 2011 N N . VAL B 1 86 ? -1.383 11.773 9.305 1 94.56 86 VAL B N 1
ATOM 2012 C CA . VAL B 1 86 ? -0.408 10.695 9.195 1 94.56 86 VAL B CA 1
ATOM 2013 C C . VAL B 1 86 ? -0.227 10.305 7.734 1 94.56 86 VAL B C 1
ATOM 2015 O O . VAL B 1 86 ? 0.896 10.07 7.281 1 94.56 86 VAL B O 1
ATOM 2018 N N . ALA B 1 87 ? -1.368 10.281 7.039 1 96.81 87 ALA B N 1
ATOM 2019 C CA . ALA B 1 87 ? -1.32 9.953 5.617 1 96.81 87 ALA B CA 1
ATOM 2020 C C . ALA B 1 87 ? -0.498 10.984 4.844 1 96.81 87 ALA B C 1
ATOM 2022 O O . ALA B 1 87 ? 0.292 10.625 3.969 1 96.81 87 ALA B O 1
ATOM 2023 N N . THR B 1 88 ? -0.661 12.211 5.164 1 97.75 88 THR B N 1
ATOM 2024 C CA . THR B 1 88 ? 0.089 13.297 4.539 1 97.75 88 THR B CA 1
ATOM 2025 C C . THR B 1 88 ? 1.584 13.141 4.801 1 97.75 88 THR B C 1
ATOM 2027 O O . THR B 1 88 ? 2.396 13.242 3.881 1 97.75 88 THR B O 1
ATOM 2030 N N . ALA B 1 89 ? 1.912 12.859 6.035 1 97 89 ALA B N 1
ATOM 2031 C CA . ALA B 1 89 ? 3.309 12.656 6.414 1 97 89 ALA B CA 1
ATOM 2032 C C . ALA B 1 89 ? 3.893 11.43 5.715 1 97 89 ALA B C 1
ATOM 2034 O O . ALA B 1 89 ? 5.043 11.453 5.266 1 97 89 ALA B O 1
ATOM 2035 N N . ALA B 1 90 ? 3.125 10.414 5.633 1 96.5 90 ALA B N 1
ATOM 2036 C CA . ALA B 1 90 ? 3.559 9.195 4.957 1 96.5 90 ALA B CA 1
ATOM 2037 C C . ALA B 1 90 ? 3.84 9.453 3.48 1 96.5 90 ALA B C 1
ATOM 2039 O O . ALA B 1 90 ? 4.809 8.93 2.924 1 96.5 90 ALA B O 1
ATOM 2040 N N . LEU B 1 91 ? 2.986 10.195 2.846 1 98.12 91 LEU B N 1
ATOM 2041 C CA . LEU B 1 91 ? 3.17 10.547 1.44 1 98.12 91 LEU B CA 1
ATOM 2042 C C . LEU B 1 91 ? 4.461 11.336 1.239 1 98.12 91 LEU B C 1
ATOM 2044 O O . LEU B 1 91 ? 5.234 11.047 0.323 1 98.12 91 LEU B O 1
ATOM 2048 N N . TYR B 1 92 ? 4.684 12.281 2.117 1 98.38 92 TYR B N 1
ATOM 2049 C CA . TYR B 1 92 ? 5.902 13.078 2.035 1 98.38 92 TYR B CA 1
ATOM 2050 C C . TYR B 1 92 ? 7.137 12.211 2.236 1 98.38 92 TYR B C 1
ATOM 2052 O O . TYR B 1 92 ? 8.102 12.305 1.473 1 98.38 92 TYR B O 1
ATOM 2060 N N . LEU B 1 93 ? 7.09 11.367 3.188 1 96.38 93 LEU B N 1
ATOM 2061 C CA . LEU B 1 93 ? 8.211 10.484 3.469 1 96.38 93 LEU B CA 1
ATOM 2062 C C . LEU B 1 93 ? 8.461 9.531 2.303 1 96.38 93 LEU B C 1
ATOM 2064 O O . LEU B 1 93 ? 9.617 9.289 1.93 1 96.38 93 LEU B O 1
ATOM 2068 N N . ALA B 1 94 ? 7.363 8.977 1.774 1 95.5 94 ALA B N 1
ATOM 2069 C CA . ALA B 1 94 ? 7.488 8.078 0.633 1 95.5 94 ALA B CA 1
ATOM 2070 C C . ALA B 1 94 ? 8.156 8.773 -0.548 1 95.5 94 ALA B C 1
ATOM 2072 O O . ALA B 1 94 ? 8.93 8.156 -1.284 1 95.5 94 ALA B O 1
ATOM 2073 N N . SER B 1 95 ? 7.855 10.008 -0.738 1 97 95 SER B N 1
ATOM 2074 C CA . SER B 1 95 ? 8.477 10.758 -1.828 1 97 95 SER B CA 1
ATOM 2075 C C . SER B 1 95 ? 9.984 10.852 -1.646 1 97 95 SER B C 1
ATOM 2077 O O . SER B 1 95 ? 10.742 10.797 -2.619 1 97 95 SER B O 1
ATOM 2079 N N . LYS B 1 96 ? 10.398 10.992 -0.395 1 94.5 96 LYS B N 1
ATOM 2080 C CA . LYS B 1 96 ? 11.82 11.031 -0.09 1 94.5 96 LYS B CA 1
ATOM 2081 C C . LYS B 1 96 ? 12.469 9.664 -0.316 1 94.5 96 LYS B C 1
ATOM 2083 O O . LYS B 1 96 ? 13.539 9.57 -0.924 1 94.5 96 LYS B O 1
ATOM 2088 N N . ILE B 1 97 ? 11.844 8.672 0.073 1 91 97 ILE B N 1
ATOM 2089 C CA . ILE B 1 97 ? 12.375 7.32 -0.011 1 91 97 ILE B CA 1
ATOM 2090 C C . ILE B 1 97 ? 12.5 6.906 -1.476 1 91 97 ILE B C 1
ATOM 2092 O O . ILE B 1 97 ? 13.492 6.289 -1.871 1 91 97 ILE B O 1
ATOM 2096 N N . GLU B 1 98 ? 11.453 7.219 -2.266 1 92.69 98 GLU B N 1
ATOM 2097 C CA . GLU B 1 98 ? 11.414 6.832 -3.674 1 92.69 98 GLU B CA 1
ATOM 2098 C C . GLU B 1 98 ? 12.117 7.867 -4.547 1 92.69 98 GLU B C 1
ATOM 2100 O O . GLU B 1 98 ? 12.062 7.789 -5.777 1 92.69 98 GLU B O 1
ATOM 2105 N N . GLU B 1 99 ? 12.672 8.781 -3.939 1 93.94 99 GLU B N 1
ATOM 2106 C CA . GLU B 1 99 ? 13.445 9.82 -4.621 1 93.94 99 GLU B CA 1
ATOM 2107 C C . GLU B 1 99 ? 12.609 10.516 -5.688 1 93.94 99 GLU B C 1
ATOM 2109 O O . GLU B 1 99 ? 13.07 10.719 -6.812 1 93.94 99 GLU B O 1
ATOM 2114 N N . SER B 1 100 ? 11.43 10.805 -5.328 1 94.69 100 SER B N 1
ATOM 2115 C CA . SER B 1 100 ? 10.531 11.594 -6.168 1 94.69 100 SER B CA 1
ATOM 2116 C C . SER B 1 100 ? 10.453 13.039 -5.695 1 94.69 100 SER B C 1
ATOM 2118 O O . SER B 1 100 ? 10.273 13.297 -4.504 1 94.69 100 SER B O 1
ATOM 2120 N N . PRO B 1 101 ? 10.766 13.938 -6.574 1 89.62 101 PRO B N 1
ATOM 2121 C CA . PRO B 1 101 ? 10.727 15.352 -6.18 1 89.62 101 PRO B CA 1
ATOM 2122 C C . PRO B 1 101 ? 9.383 15.766 -5.598 1 89.62 101 PRO B C 1
ATOM 2124 O O . PRO B 1 101 ? 8.344 15.562 -6.23 1 89.62 101 PRO B O 1
ATOM 2127 N N . CYS B 1 102 ? 9.359 16.344 -4.379 1 95.12 102 CYS B N 1
ATOM 2128 C CA . CYS B 1 102 ? 8.141 16.797 -3.727 1 95.12 102 CYS B CA 1
ATOM 2129 C C . CYS B 1 102 ? 8.445 17.734 -2.576 1 95.12 102 CYS B C 1
ATOM 2131 O O . CYS B 1 102 ? 9.164 17.375 -1.64 1 95.12 102 CYS B O 1
ATOM 2133 N N . LYS B 1 103 ? 7.91 19 -2.678 1 96.5 103 LYS B N 1
ATOM 2134 C CA . LYS B 1 103 ? 8.109 19.953 -1.594 1 96.5 103 LYS B CA 1
ATOM 2135 C C . LYS B 1 103 ? 7.066 19.766 -0.497 1 96.5 103 LYS B C 1
ATOM 2137 O O . LYS B 1 103 ? 5.891 19.547 -0.785 1 96.5 103 LYS B O 1
ATOM 2142 N N . LEU B 1 104 ? 7.555 19.953 0.727 1 96.56 104 LEU B N 1
ATOM 2143 C CA . LEU B 1 104 ? 6.652 19.812 1.865 1 96.56 104 LEU B CA 1
ATOM 2144 C C . LEU B 1 104 ? 5.484 20.781 1.761 1 96.56 104 LEU B C 1
ATOM 2146 O O . LEU B 1 104 ? 4.344 20.422 2.051 1 96.56 104 LEU B O 1
ATOM 2150 N N . ARG B 1 105 ? 5.777 21.969 1.351 1 95.19 105 ARG B N 1
ATOM 2151 C CA . ARG B 1 105 ? 4.746 23 1.215 1 95.19 105 ARG B CA 1
ATOM 2152 C C . ARG B 1 105 ? 3.637 22.531 0.274 1 95.19 105 ARG B C 1
ATOM 2154 O O . ARG B 1 105 ? 2.453 22.719 0.561 1 95.19 105 ARG B O 1
ATOM 2161 N N . ASP B 1 106 ? 4.004 21.969 -0.872 1 96.44 106 ASP B N 1
ATOM 2162 C CA . ASP B 1 106 ? 3.035 21.5 -1.859 1 96.44 106 ASP B CA 1
ATOM 2163 C C . ASP B 1 106 ? 2.203 20.344 -1.309 1 96.44 106 ASP B C 1
ATOM 2165 O O . ASP B 1 106 ? 0.994 20.281 -1.538 1 96.44 106 ASP B O 1
ATOM 2169 N N . VAL B 1 107 ? 2.875 19.422 -0.621 1 98.12 107 VAL B N 1
ATOM 2170 C CA . VAL B 1 107 ? 2.182 18.281 -0.032 1 98.12 107 VAL B CA 1
ATOM 2171 C C . VAL B 1 107 ? 1.124 18.781 0.955 1 98.12 107 VAL B C 1
ATOM 2173 O O . VAL B 1 107 ? -0.005 18.281 0.961 1 98.12 107 VAL B O 1
ATOM 2176 N N . ILE B 1 108 ? 1.443 19.734 1.759 1 97.06 108 ILE B N 1
ATOM 2177 C CA . ILE B 1 108 ? 0.538 20.281 2.766 1 97.06 108 ILE B CA 1
ATOM 2178 C C . ILE B 1 108 ? -0.63 20.984 2.082 1 97.06 108 ILE B C 1
ATOM 2180 O O . ILE B 1 108 ? -1.789 20.781 2.449 1 97.06 108 ILE B O 1
ATOM 2184 N N . ASN B 1 109 ? -0.324 21.766 1.112 1 95.25 109 ASN B N 1
ATOM 2185 C CA . ASN B 1 109 ? -1.357 22.531 0.42 1 95.25 109 ASN B CA 1
ATOM 2186 C C . ASN B 1 109 ? -2.352 21.625 -0.287 1 95.25 109 ASN B C 1
ATOM 2188 O O . ASN B 1 109 ? -3.564 21.812 -0.187 1 95.25 109 ASN B O 1
ATOM 2192 N N . VAL B 1 110 ? -1.849 20.672 -1.025 1 96.69 110 VAL B N 1
ATOM 2193 C CA . VAL B 1 110 ? -2.697 19.75 -1.766 1 96.69 110 VAL B CA 1
ATOM 2194 C C . VAL B 1 110 ? -3.561 18.938 -0.793 1 96.69 110 VAL B C 1
ATOM 2196 O O . VAL B 1 110 ? -4.762 18.781 -1.011 1 96.69 110 VAL B O 1
ATOM 2199 N N . SER B 1 111 ? -2.947 18.438 0.294 1 96.88 111 SER B N 1
ATOM 2200 C CA . SER B 1 111 ? -3.689 17.688 1.298 1 96.88 111 SER B CA 1
ATOM 2201 C C . SER B 1 111 ? -4.777 18.547 1.94 1 96.88 111 SER B C 1
ATOM 2203 O O . SER B 1 111 ? -5.906 18.078 2.125 1 96.88 111 SER B O 1
ATOM 2205 N N . TYR B 1 112 ? -4.414 19.75 2.25 1 94.88 112 TYR B N 1
ATOM 2206 C CA . TYR B 1 112 ? -5.371 20.656 2.869 1 94.88 112 TYR B CA 1
ATOM 2207 C C . TYR B 1 112 ? -6.562 20.906 1.949 1 94.88 112 TYR B C 1
ATOM 2209 O O . TYR B 1 112 ? -7.711 20.891 2.395 1 94.88 112 TYR B O 1
ATOM 2217 N N . ARG B 1 113 ? -6.297 21.125 0.726 1 94.19 113 ARG B N 1
ATOM 2218 C CA . ARG B 1 113 ? -7.348 21.406 -0.247 1 94.19 113 ARG B CA 1
ATOM 2219 C C . ARG B 1 113 ? -8.266 20.203 -0.424 1 94.19 113 ARG B C 1
ATOM 2221 O O . ARG B 1 113 ? -9.477 20.359 -0.579 1 94.19 113 ARG B O 1
ATOM 2228 N N . LEU B 1 114 ? -7.715 19.047 -0.481 1 95.31 114 LEU B N 1
ATOM 2229 C CA . LEU B 1 114 ? -8.508 17.844 -0.646 1 95.31 114 LEU B CA 1
ATOM 2230 C C . LEU B 1 114 ? -9.445 17.641 0.537 1 95.31 114 LEU B C 1
ATOM 2232 O O . LEU B 1 114 ? -10.562 17.141 0.37 1 95.31 114 LEU B O 1
ATOM 2236 N N . LEU B 1 115 ? -9 18.016 1.708 1 93.56 115 LEU B N 1
ATOM 2237 C CA . LEU B 1 115 ? -9.773 17.797 2.924 1 93.56 115 LEU B CA 1
ATOM 2238 C C . LEU B 1 115 ? -10.758 18.938 3.166 1 93.56 115 LEU B C 1
ATOM 2240 O O . LEU B 1 115 ? -11.75 18.766 3.883 1 93.56 115 LEU B O 1
ATOM 2244 N N . HIS B 1 116 ? -10.445 20.062 2.604 1 89.81 116 HIS B N 1
ATOM 2245 C CA . HIS B 1 116 ? -11.273 21.25 2.787 1 89.81 116 HIS B CA 1
ATOM 2246 C C . HIS B 1 116 ? -11.656 21.875 1.445 1 89.81 116 HIS B C 1
ATOM 2248 O O . HIS B 1 116 ? -11.375 23.047 1.188 1 89.81 116 HIS B O 1
ATOM 2254 N N . ASN B 1 117 ? -12.273 21.141 0.604 1 80.56 117 ASN B N 1
ATOM 2255 C CA . ASN B 1 117 ? -12.609 21.547 -0.759 1 80.56 117 ASN B CA 1
ATOM 2256 C C . ASN B 1 117 ? -13.523 22.766 -0.781 1 80.56 117 ASN B C 1
ATOM 2258 O O . ASN B 1 117 ? -13.562 23.5 -1.767 1 80.56 117 ASN B O 1
ATOM 2262 N N . ASP B 1 118 ? -14.125 23.031 0.231 1 78.88 118 ASP B N 1
ATOM 2263 C CA . ASP B 1 118 ? -15.078 24.125 0.308 1 78.88 118 ASP B CA 1
ATOM 2264 C C . ASP B 1 118 ? -14.43 25.391 0.869 1 78.88 118 ASP B C 1
ATOM 2266 O O . ASP B 1 118 ? -15.062 26.438 0.94 1 78.88 118 ASP B O 1
ATOM 2270 N N . ARG B 1 119 ? -13.211 25.312 1.177 1 73.25 119 ARG B N 1
ATOM 2271 C CA . ARG B 1 119 ? -12.539 26.438 1.795 1 73.25 119 ARG B CA 1
ATOM 2272 C C . ARG B 1 119 ? -11.508 27.047 0.85 1 73.25 119 ARG B C 1
ATOM 2274 O O . ARG B 1 119 ? -11.055 26.391 -0.088 1 73.25 119 ARG B O 1
ATOM 2281 N N . PRO B 1 120 ? -11.305 28.375 1.027 1 74.56 120 PRO B N 1
ATOM 2282 C CA . PRO B 1 120 ? -10.219 28.984 0.249 1 74.56 120 PRO B CA 1
ATOM 2283 C C . PRO B 1 120 ? -8.867 28.312 0.485 1 74.56 120 PRO B C 1
ATOM 2285 O O . PRO B 1 120 ? -8.703 27.594 1.471 1 74.56 120 PRO B O 1
ATOM 2288 N N . PRO B 1 121 ? -8.016 28.5 -0.469 1 75 121 PRO B N 1
ATOM 2289 C CA . PRO B 1 121 ? -6.684 27.922 -0.315 1 75 121 PRO B CA 1
ATOM 2290 C C . PRO B 1 121 ? -6.004 28.328 0.989 1 75 121 PRO B C 1
ATOM 2292 O O . PRO B 1 121 ? -6.301 29.406 1.528 1 75 121 PRO B O 1
ATOM 2295 N N . LEU B 1 122 ? -5.148 27.422 1.496 1 72.5 122 LEU B N 1
ATOM 2296 C CA . LEU B 1 122 ? -4.422 27.641 2.74 1 72.5 122 LEU B CA 1
ATOM 2297 C C . LEU B 1 122 ? -3.479 28.828 2.613 1 72.5 122 LEU B C 1
ATOM 2299 O O . LEU B 1 122 ? -2.695 28.906 1.663 1 72.5 122 LEU B O 1
ATOM 2303 N N . GLU B 1 123 ? -3.805 29.797 3.367 1 74.62 123 GLU B N 1
ATOM 2304 C CA . GLU B 1 123 ? -2.898 30.938 3.406 1 74.62 123 GLU B CA 1
ATOM 2305 C C . GLU B 1 123 ? -1.7 30.672 4.309 1 74.62 123 GLU B C 1
ATOM 2307 O O . GLU B 1 123 ? -1.789 29.859 5.242 1 74.62 123 GLU B O 1
ATOM 2312 N N . VAL B 1 124 ? -0.585 31.25 3.834 1 72.56 124 VAL B N 1
ATOM 2313 C CA . VAL B 1 124 ? 0.617 31.109 4.652 1 72.56 124 VAL B CA 1
ATOM 2314 C C . VAL B 1 124 ? 0.447 31.906 5.949 1 72.56 124 VAL B C 1
ATOM 2316 O O . VAL B 1 124 ? 0.709 33.094 5.988 1 72.56 124 VAL B O 1
ATOM 2319 N N . GLY B 1 125 ? -0.271 31.469 6.836 1 82.81 125 GLY B N 1
ATOM 2320 C CA . GLY B 1 125 ? -0.522 32.031 8.156 1 82.81 125 GLY B CA 1
ATOM 2321 C C . GLY B 1 125 ? -0.288 31.016 9.273 1 82.81 125 GLY B C 1
ATOM 2322 O O . GLY B 1 125 ? 0.467 30.062 9.102 1 82.81 125 GLY B O 1
ATOM 2323 N N . SER B 1 126 ? -0.708 31.328 10.43 1 86.5 126 SER B N 1
ATOM 2324 C CA . SER B 1 126 ? -0.503 30.531 11.633 1 86.5 126 SER B CA 1
ATOM 2325 C C . SER B 1 126 ? -0.932 29.078 11.406 1 86.5 126 SER B C 1
ATOM 2327 O O . SER B 1 126 ? -0.244 28.141 11.836 1 86.5 126 SER B O 1
ATOM 2329 N N . LEU B 1 127 ? -1.896 28.969 10.57 1 88.94 127 LEU B N 1
ATOM 2330 C CA . LEU B 1 127 ? -2.424 27.625 10.344 1 88.94 127 LEU B CA 1
ATOM 2331 C C . LEU B 1 127 ? -1.457 26.797 9.5 1 88.94 127 LEU B C 1
ATOM 2333 O O . LEU B 1 127 ? -1.241 25.609 9.773 1 88.94 127 LEU B O 1
ATOM 2337 N N . TYR B 1 128 ? -0.912 27.391 8.516 1 91.5 128 TYR B N 1
ATOM 2338 C CA . TYR B 1 128 ? 0.058 26.688 7.68 1 91.5 128 TYR B CA 1
ATOM 2339 C C . TYR B 1 128 ? 1.229 26.188 8.508 1 91.5 128 TYR B C 1
ATOM 2341 O O . TYR B 1 128 ? 1.646 25.031 8.367 1 91.5 128 TYR B O 1
ATOM 2349 N N . TRP B 1 129 ? 1.699 26.984 9.305 1 93 129 TRP B N 1
ATOM 2350 C CA . TRP B 1 129 ? 2.889 26.625 10.062 1 93 129 TRP B CA 1
ATOM 2351 C C . TRP B 1 129 ? 2.562 25.547 11.102 1 93 129 TRP B C 1
ATOM 2353 O O . TRP B 1 129 ? 3.396 24.688 11.398 1 93 129 TRP B O 1
ATOM 2363 N N . GLU B 1 130 ? 1.382 25.609 11.609 1 93.69 130 GLU B N 1
ATOM 2364 C CA . GLU B 1 130 ? 0.944 24.547 12.508 1 93.69 130 GLU B CA 1
ATOM 2365 C C . GLU B 1 130 ? 0.894 23.203 11.789 1 93.69 130 GLU B C 1
ATOM 2367 O O . GLU B 1 130 ? 1.337 22.188 12.328 1 93.69 130 GLU B O 1
ATOM 2372 N N . LEU B 1 131 ? 0.322 23.281 10.594 1 93.5 131 LEU B N 1
ATOM 2373 C CA . LEU B 1 131 ? 0.249 22.062 9.797 1 93.5 131 LEU B CA 1
ATOM 2374 C C . LEU B 1 131 ? 1.645 21.578 9.414 1 93.5 131 LEU B C 1
ATOM 2376 O O . LEU B 1 131 ? 1.926 20.375 9.461 1 93.5 131 LEU B O 1
ATOM 2380 N N . HIS B 1 132 ? 2.424 22.516 9.023 1 95.06 132 HIS B N 1
ATOM 2381 C CA . HIS B 1 132 ? 3.809 22.219 8.68 1 95.06 132 HIS B CA 1
ATOM 2382 C C . HIS B 1 132 ? 4.516 21.484 9.812 1 95.06 132 HIS B C 1
ATOM 2384 O O . HIS B 1 132 ? 5.129 20.438 9.594 1 95.06 132 HIS B O 1
ATOM 2390 N N . ASP B 1 133 ? 4.41 22.016 10.992 1 95.56 133 ASP B N 1
ATOM 2391 C CA . ASP B 1 133 ? 5.066 21.406 12.148 1 95.56 133 ASP B CA 1
ATOM 2392 C C . ASP B 1 133 ? 4.473 20.047 12.469 1 95.56 133 ASP B C 1
ATOM 2394 O O . ASP B 1 133 ? 5.191 19.125 12.859 1 95.56 133 ASP B O 1
ATOM 2398 N N . SER B 1 134 ? 3.184 19.922 12.344 1 94.94 134 SER B N 1
ATOM 2399 C CA . SER B 1 134 ? 2.506 18.672 12.641 1 94.94 134 SER B CA 1
ATOM 2400 C C . SER B 1 134 ? 2.938 17.562 11.68 1 94.94 134 SER B C 1
ATOM 2402 O O . SER B 1 134 ? 3.189 16.438 12.102 1 94.94 134 SER B O 1
ATOM 2404 N N . VAL B 1 135 ? 3.039 17.891 10.391 1 96.38 135 VAL B N 1
ATOM 2405 C CA . VAL B 1 135 ? 3.461 16.906 9.391 1 96.38 135 VAL B CA 1
ATOM 2406 C C . VAL B 1 135 ? 4.914 16.516 9.633 1 96.38 135 VAL B C 1
ATOM 2408 O O . VAL B 1 135 ? 5.266 15.336 9.57 1 96.38 135 VAL B O 1
ATOM 2411 N N . ALA B 1 136 ? 5.699 17.453 9.945 1 95.62 136 ALA B N 1
ATOM 2412 C CA . ALA B 1 136 ? 7.113 17.188 10.211 1 95.62 136 ALA B CA 1
ATOM 2413 C C . ALA B 1 136 ? 7.277 16.266 11.422 1 95.62 136 ALA B C 1
ATOM 2415 O O . ALA B 1 136 ? 8.102 15.352 11.398 1 95.62 136 ALA B O 1
ATOM 2416 N N . ASN B 1 137 ? 6.535 16.547 12.43 1 93.69 137 ASN B N 1
ATOM 2417 C CA . ASN B 1 137 ? 6.59 15.719 13.625 1 93.69 137 ASN B CA 1
ATOM 2418 C C . ASN B 1 137 ? 6.109 14.297 13.344 1 93.69 137 ASN B C 1
ATOM 2420 O O . ASN B 1 137 ? 6.676 13.328 13.852 1 93.69 137 ASN B O 1
ATOM 2424 N N . CYS B 1 138 ? 5.098 14.242 12.594 1 92.94 138 CYS B N 1
ATOM 2425 C CA . CYS B 1 138 ? 4.578 12.93 12.227 1 92.94 138 CYS B CA 1
ATOM 2426 C C . CYS B 1 138 ? 5.594 12.148 11.398 1 92.94 138 CYS B C 1
ATOM 2428 O O . CYS B 1 138 ? 5.758 10.945 11.578 1 92.94 138 CYS B O 1
ATOM 2430 N N . GLU B 1 139 ? 6.199 12.859 10.422 1 93.12 139 GLU B N 1
ATOM 2431 C CA . GLU B 1 139 ? 7.258 12.234 9.633 1 93.12 139 GLU B CA 1
ATOM 2432 C C . GLU B 1 139 ? 8.344 11.648 10.531 1 93.12 139 GLU B C 1
ATOM 2434 O O . GLU B 1 139 ? 8.805 10.531 10.312 1 93.12 139 GLU B O 1
ATOM 2439 N N . LEU B 1 140 ? 8.727 12.352 11.555 1 91.31 140 LEU B N 1
ATOM 2440 C CA . LEU B 1 140 ? 9.734 11.898 12.508 1 91.31 140 LEU B CA 1
ATOM 2441 C C . LEU B 1 140 ? 9.258 10.656 13.25 1 91.31 140 LEU B C 1
ATOM 2443 O O . LEU B 1 140 ? 10.023 9.711 13.453 1 91.31 140 LEU B O 1
ATOM 2447 N N . MET B 1 141 ? 8.086 10.664 13.633 1 88.62 141 MET B N 1
ATOM 2448 C CA . MET B 1 141 ? 7.516 9.531 14.352 1 88.62 141 MET B CA 1
ATOM 2449 C C . MET B 1 141 ? 7.523 8.281 13.477 1 88.62 141 MET B C 1
ATOM 2451 O O . MET B 1 141 ? 7.844 7.188 13.953 1 88.62 141 MET B O 1
ATOM 2455 N N . ILE B 1 142 ? 7.152 8.445 12.219 1 88.69 142 ILE B N 1
ATOM 2456 C CA . ILE B 1 142 ? 7.137 7.32 11.289 1 88.69 142 ILE B CA 1
ATOM 2457 C C . ILE B 1 142 ? 8.555 6.773 11.117 1 88.69 142 ILE B C 1
ATOM 2459 O O . ILE B 1 142 ? 8.766 5.559 11.148 1 88.69 142 ILE B O 1
ATOM 2463 N N . LEU B 1 143 ? 9.469 7.664 10.969 1 88.62 143 LEU B N 1
ATOM 2464 C CA . LEU B 1 143 ? 10.859 7.266 10.789 1 88.62 143 LEU B CA 1
ATOM 2465 C C . LEU B 1 143 ? 11.359 6.48 12 1 88.62 143 LEU B C 1
ATOM 2467 O O . LEU B 1 143 ? 12.031 5.457 11.852 1 88.62 143 LEU B O 1
ATOM 2471 N N . ARG B 1 144 ? 10.961 6.91 13.109 1 83.88 144 ARG B N 1
ATOM 2472 C CA . ARG B 1 144 ? 11.344 6.234 14.344 1 83.88 144 ARG B CA 1
ATOM 2473 C C . ARG B 1 144 ? 10.711 4.848 14.43 1 83.88 144 ARG B C 1
ATOM 2475 O O . ARG B 1 144 ? 11.367 3.883 14.82 1 83.88 144 ARG B O 1
ATOM 2482 N N . ALA B 1 145 ? 9.492 4.793 14.109 1 82.56 145 ALA B N 1
ATOM 2483 C CA . ALA B 1 145 ? 8.789 3.512 14.133 1 82.56 145 ALA B CA 1
ATOM 2484 C C . ALA B 1 145 ? 9.422 2.52 13.164 1 82.56 145 ALA B C 1
ATOM 2486 O O . ALA B 1 145 ? 9.523 1.326 13.461 1 82.56 145 ALA B O 1
ATOM 2487 N N . LEU B 1 146 ? 9.812 2.996 11.969 1 80.44 146 LEU B N 1
ATOM 2488 C CA . LEU B 1 146 ? 10.43 2.146 10.953 1 80.44 146 LEU B CA 1
ATOM 2489 C C . LEU B 1 146 ? 11.789 1.636 11.43 1 80.44 146 LEU B C 1
ATOM 2491 O O . LEU B 1 146 ? 12.18 0.509 11.109 1 80.44 146 LEU B O 1
ATOM 2495 N N . GLN B 1 147 ? 12.477 2.441 12.078 1 72.81 147 GLN B N 1
ATOM 2496 C CA . GLN B 1 147 ? 13.773 2.053 12.609 1 72.81 147 GLN B CA 1
ATOM 2497 C C . GLN B 1 147 ? 13.633 0.952 13.656 1 72.81 147 GLN B C 1
ATOM 2499 O O . GLN B 1 147 ? 14.516 0.104 13.805 1 72.81 147 GLN B O 1
ATOM 2504 N N . PHE B 1 148 ? 12.562 0.946 14.312 1 65.25 148 PHE B N 1
ATOM 2505 C CA . PHE B 1 148 ? 12.312 -0.027 15.375 1 65.25 148 PHE B CA 1
ATOM 2506 C C . PHE B 1 148 ? 11.758 -1.323 14.797 1 65.25 148 PHE B C 1
ATOM 2508 O O . PHE B 1 148 ? 11.719 -2.35 15.477 1 65.25 148 PHE B O 1
ATOM 2515 N N . GLN B 1 149 ? 11.094 -1.245 13.68 1 58.5 149 GLN B N 1
ATOM 2516 C CA . GLN B 1 149 ? 10.531 -2.459 13.094 1 58.5 149 GLN B CA 1
ATOM 2517 C C . GLN B 1 149 ? 11.633 -3.451 12.727 1 58.5 149 GLN B C 1
ATOM 2519 O O . GLN B 1 149 ? 12.305 -3.285 11.703 1 58.5 149 GLN B O 1
ATOM 2524 N N . VAL B 1 150 ? 12.242 -4.172 13.648 1 46.38 150 VAL B N 1
ATOM 2525 C CA . VAL B 1 150 ? 13.141 -5.312 13.5 1 46.38 150 VAL B CA 1
ATOM 2526 C C . VAL B 1 150 ? 12.453 -6.414 12.703 1 46.38 150 VAL B C 1
ATOM 2528 O O . VAL B 1 150 ? 11.336 -6.824 13.031 1 46.38 150 VAL B O 1
ATOM 2531 N N . THR B 1 151 ? 12.477 -6.203 11.445 1 46.31 151 THR B N 1
ATOM 2532 C CA . THR B 1 151 ? 11.938 -7.359 10.742 1 46.31 151 THR B CA 1
ATOM 2533 C C . THR B 1 151 ? 12.508 -8.656 11.297 1 46.31 151 THR B C 1
ATOM 2535 O O . THR B 1 151 ? 13.68 -8.711 11.672 1 46.31 151 THR B O 1
ATOM 2538 N N . PHE B 1 152 ? 11.766 -9.312 12.141 1 40.16 152 PHE B N 1
ATOM 2539 C CA . PHE B 1 152 ? 12.102 -10.664 12.555 1 40.16 152 PHE B CA 1
ATOM 2540 C C . PHE B 1 152 ? 12.625 -11.477 11.375 1 40.16 152 PHE B C 1
ATOM 2542 O O . PHE B 1 152 ? 11.859 -12.156 10.695 1 40.16 152 PHE B O 1
ATOM 2549 N N . ASP B 1 153 ? 13.211 -10.938 10.414 1 39.31 153 ASP B N 1
ATOM 2550 C CA . ASP B 1 153 ? 13.766 -11.891 9.453 1 39.31 153 ASP B CA 1
ATOM 2551 C C . ASP B 1 153 ? 14.391 -13.078 10.172 1 39.31 153 ASP B C 1
ATOM 2553 O O . ASP B 1 153 ? 14.07 -14.234 9.875 1 39.31 153 ASP B O 1
ATOM 2557 N N . SER B 1 154 ? 15.875 -13.039 10.234 1 38.47 154 SER B N 1
ATOM 2558 C CA . SER B 1 154 ? 16.688 -14.195 10.609 1 38.47 154 SER B CA 1
ATOM 2559 C C . SER B 1 154 ? 16.406 -14.617 12.047 1 38.47 154 SER B C 1
ATOM 2561 O O . SER B 1 154 ? 17.078 -14.18 12.977 1 38.47 154 SER B O 1
ATOM 2563 N N . PRO B 1 155 ? 15.383 -14.484 12.695 1 33.47 155 PRO B N 1
ATOM 2564 C CA . PRO B 1 155 ? 15.641 -15.148 13.969 1 33.47 155 PRO B CA 1
ATOM 2565 C C . PRO B 1 155 ? 16.234 -16.547 13.805 1 33.47 155 PRO B C 1
ATOM 2567 O O . PRO B 1 155 ? 15.891 -17.266 12.859 1 33.47 155 PRO B O 1
ATOM 2570 N N . HIS B 1 156 ? 17.312 -17.016 14.43 1 33.38 156 HIS B N 1
ATOM 2571 C CA . HIS B 1 156 ? 17.609 -18.297 15.062 1 33.38 156 HIS B CA 1
ATOM 2572 C C . HIS B 1 156 ? 16.359 -18.953 15.609 1 33.38 156 HIS B C 1
ATOM 2574 O O . HIS B 1 156 ? 15.523 -18.281 16.234 1 33.38 156 HIS B O 1
ATOM 2580 N N . LYS B 1 157 ? 15.695 -20.141 15.164 1 34 157 LYS B N 1
ATOM 2581 C CA . LYS B 1 157 ? 15.008 -21.266 15.812 1 34 157 LYS B CA 1
ATOM 2582 C C . LYS B 1 157 ? 15.219 -21.234 17.328 1 34 157 LYS B C 1
ATOM 2584 O O . LYS B 1 157 ? 14.648 -22.062 18.047 1 34 157 LYS B O 1
ATOM 2589 N N . VAL B 1 158 ? 16.328 -20.719 17.812 1 30.72 158 VAL B N 1
ATOM 2590 C CA . VAL B 1 158 ? 16.781 -21.141 19.141 1 30.72 158 VAL B CA 1
ATOM 2591 C C . VAL B 1 158 ? 15.953 -20.438 20.219 1 30.72 158 VAL B C 1
ATOM 2593 O O . VAL B 1 158 ? 15.82 -20.953 21.328 1 30.72 158 VAL B O 1
ATOM 2596 N N . VAL B 1 159 ? 15.578 -19.234 20.031 1 33.06 159 VAL B N 1
ATOM 2597 C CA . VAL B 1 159 ? 15.352 -18.641 21.344 1 33.06 159 VAL B CA 1
ATOM 2598 C C . VAL B 1 159 ? 13.969 -19.047 21.859 1 33.06 159 VAL B C 1
ATOM 2600 O O . VAL B 1 159 ? 13.664 -18.859 23.031 1 33.06 159 VAL B O 1
ATOM 2603 N N . GLY B 1 160 ? 13.031 -19.359 20.938 1 31.48 160 GLY B N 1
ATOM 2604 C CA . GLY B 1 160 ? 11.805 -19.797 21.594 1 31.48 160 GLY B CA 1
ATOM 2605 C C . GLY B 1 160 ? 11.992 -21.031 22.453 1 31.48 160 GLY B C 1
ATOM 2606 O O . GLY B 1 160 ? 11.062 -21.453 23.141 1 31.48 160 GLY B O 1
ATOM 2607 N N . ARG B 1 161 ? 13.008 -21.844 22.047 1 28.34 161 ARG B N 1
ATOM 2608 C CA . ARG B 1 161 ? 13.125 -23.047 22.859 1 28.34 161 ARG B CA 1
ATOM 2609 C C . ARG B 1 161 ? 13.547 -22.703 24.297 1 28.34 161 ARG B C 1
ATOM 2611 O O . ARG B 1 161 ? 13.219 -23.438 25.234 1 28.34 161 ARG B O 1
ATOM 2618 N N . LYS B 1 162 ? 14.383 -21.688 24.375 1 30.45 162 LYS B N 1
ATOM 2619 C CA . LYS B 1 162 ? 15.047 -21.688 25.672 1 30.45 162 LYS B CA 1
ATOM 2620 C C . LYS B 1 162 ? 14.156 -21.078 26.75 1 30.45 162 LYS B C 1
ATOM 2622 O O . LYS B 1 162 ? 14.422 -21.219 27.953 1 30.45 162 LYS B O 1
ATOM 2627 N N . MET B 1 163 ? 13.289 -20.188 26.312 1 29.08 163 MET B N 1
ATOM 2628 C CA . MET B 1 163 ? 12.695 -19.594 27.5 1 29.08 163 MET B CA 1
ATOM 2629 C C . MET B 1 163 ? 11.727 -20.562 28.172 1 29.08 163 MET B C 1
ATOM 2631 O O . MET B 1 163 ? 11.297 -20.344 29.297 1 29.08 163 MET B O 1
ATOM 2635 N N . PHE B 1 164 ? 11.242 -21.469 27.344 1 28.78 164 PHE B N 1
ATOM 2636 C CA . PHE B 1 164 ? 10.359 -22.359 28.094 1 28.78 164 PHE B CA 1
ATOM 2637 C C . PHE B 1 164 ? 11.164 -23.234 29.031 1 28.78 164 PHE B C 1
ATOM 2639 O O . PHE B 1 164 ? 10.586 -23.984 29.828 1 28.78 164 PHE B O 1
ATOM 2646 N N . SER B 1 165 ? 12.469 -23.344 28.703 1 26.97 165 SER B N 1
ATOM 2647 C CA . SER B 1 165 ? 13.094 -24.266 29.656 1 26.97 165 SER B CA 1
ATOM 2648 C C . SER B 1 165 ? 13.133 -23.672 31.062 1 26.97 165 SER B C 1
ATOM 2650 O O . SER B 1 165 ? 13.562 -24.328 32 1 26.97 165 SER B O 1
ATOM 2652 N N . TYR B 1 166 ? 13.141 -22.281 31.031 1 24.66 166 TYR B N 1
ATOM 2653 C CA . TYR B 1 166 ? 13.344 -21.953 32.438 1 24.66 166 TYR B CA 1
ATOM 2654 C C . TYR B 1 166 ? 12.039 -22.078 33.219 1 24.66 166 TYR B C 1
ATOM 2656 O O . TYR B 1 166 ? 12.047 -22.062 34.469 1 24.66 166 TYR B O 1
ATOM 2664 N N . PHE B 1 167 ? 10.875 -21.984 32.625 1 24.12 167 PHE B N 1
ATOM 2665 C CA . PHE B 1 167 ? 9.898 -22.359 33.625 1 24.12 167 PHE B CA 1
ATOM 2666 C C . PHE B 1 167 ? 9.68 -23.875 33.625 1 24.12 167 PHE B C 1
ATOM 2668 O O . PHE B 1 167 ? 9.703 -24.5 32.562 1 24.12 167 PHE B O 1
#